Protein AF-A0A0C2GPB1-F1 (afdb_monomer_lite)

Organism: NCBI:txid51022

Sequence (356 aa):
MGGGAGCQCASCPQPVTCAPAPTCAIPLPCPSATDYAVPAAPVESQYQARKGSYQQVFPVVQPVPAPVPIAPPQQNAPNVPRNVIDSFRALQSAISASHKSCEDYFHQRSIVIHGIPELPTNALPSERQADVEARVSDVFDALGVEARPWAVFRMGKMSETRPRLTKVILYSRSQFFAILEKARSLRQMSNYEHIFIRASLTEAERRREYDLRKEVRDRNQLLGHKQFVVYRGEIVKRFIPRKQRKISWNVYPRHILNLMEQRNRLFSQLDDPLTSDKYRNISEELEKHIKKFRAF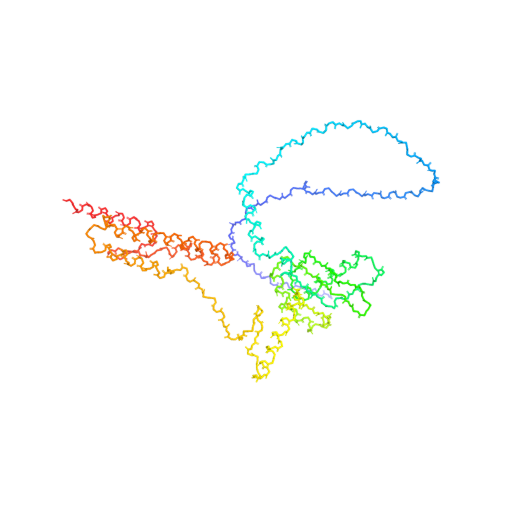KDKKLSRMSSQSLFAYMRPLLNEQNASQTIYDDDGTKYRTEQEKAEVLAHYFASIFRTGQ

Foldseek 3Di:
DDDDDDDDDDDDDDDDDDDDDDDDDDDDDDDDPVPDDDPDDDDPDPPDDDDDDDDDDDDDDDDDPDDDPPDPPPPVPPPPPVVNVVVVVVVVCVVCVVAVDPVRVQLLQKKKKFDDDFDDPPDDPVVRQVSQQVSVVVLCVVLVQPFRFPDKDFDDDDDPVGGGIIMTGTPDSVSSVSCVVSQVVLCVPPVRVRMHMDRRDDPVVVVLVVVLVVVQVVVCVVVVHRQWDDDPSDIDGPPDPPPPPPPPPPDDPPVLVVLVVVLVVLVVVDPDLVPDPVNVVSVVVSVVSVVVSVVVVVVVLVVDDPVVVCVVCVCVPPLQNQDDWDADPVRDTDRHPVSVVVVVVVVVVVVVVVPD

pLDDT: mean 78.52, std 18.28, range [35.28, 98.12]

Structure (mmCIF, N/CA/C/O backbone):
data_AF-A0A0C2GPB1-F1
#
_entry.id   AF-A0A0C2GPB1-F1
#
loop_
_atom_site.group_PDB
_atom_site.id
_atom_site.type_symbol
_atom_site.label_atom_id
_atom_site.label_alt_id
_atom_site.label_comp_id
_atom_site.label_asym_id
_atom_site.label_entity_id
_atom_site.label_seq_id
_atom_site.pdbx_PDB_ins_code
_atom_site.Cartn_x
_atom_site.Cartn_y
_atom_site.Cartn_z
_atom_site.occupancy
_atom_site.B_iso_or_equiv
_atom_site.auth_seq_id
_atom_site.auth_comp_id
_atom_site.auth_asym_id
_atom_site.auth_atom_id
_atom_site.pdbx_PDB_model_num
ATOM 1 N N . MET A 1 1 ? 11.019 -81.499 -27.714 1.00 45.44 1 MET A N 1
ATOM 2 C CA . MET A 1 1 ? 11.718 -80.199 -27.817 1.00 45.44 1 MET A CA 1
ATOM 3 C C . MET A 1 1 ? 10.672 -79.098 -27.756 1.00 45.44 1 MET A C 1
ATOM 5 O O . MET A 1 1 ? 9.690 -79.217 -28.471 1.00 45.44 1 MET A O 1
ATOM 9 N N . GLY A 1 2 ? 10.859 -78.092 -26.894 1.00 43.53 2 GLY A N 1
ATOM 10 C CA . GLY A 1 2 ? 9.977 -76.919 -26.782 1.00 43.53 2 GLY A CA 1
ATOM 11 C C . GLY A 1 2 ? 8.908 -77.014 -25.687 1.00 43.53 2 GLY A C 1
ATOM 12 O O . GLY A 1 2 ? 7.733 -77.173 -25.989 1.00 43.53 2 GLY A O 1
ATOM 13 N N . GLY A 1 3 ? 9.319 -76.934 -24.417 1.00 40.88 3 GLY A N 1
ATOM 14 C CA . GLY A 1 3 ? 8.407 -76.786 -23.278 1.00 40.88 3 GLY A CA 1
ATOM 15 C C . GLY A 1 3 ? 7.893 -75.349 -23.173 1.00 40.88 3 GLY A C 1
ATOM 16 O O . GLY A 1 3 ? 8.687 -74.412 -23.126 1.00 40.88 3 GLY A O 1
ATOM 17 N N . GLY A 1 4 ? 6.568 -75.189 -23.163 1.00 40.53 4 GLY A N 1
ATOM 18 C CA . GLY A 1 4 ? 5.887 -73.909 -22.986 1.00 40.53 4 GLY A CA 1
ATOM 19 C C . GLY A 1 4 ? 5.956 -73.433 -21.537 1.00 40.53 4 GLY A C 1
ATOM 20 O O . GLY A 1 4 ? 5.491 -74.115 -20.625 1.00 40.53 4 GLY A O 1
ATOM 21 N N . ALA A 1 5 ? 6.540 -72.255 -21.335 1.00 50.00 5 ALA A N 1
ATOM 22 C CA . ALA A 1 5 ? 6.537 -71.547 -20.065 1.00 50.00 5 ALA A CA 1
ATOM 23 C C . ALA A 1 5 ? 5.188 -70.833 -19.882 1.00 50.00 5 ALA A C 1
ATOM 25 O O . ALA A 1 5 ? 4.843 -69.928 -20.640 1.00 50.00 5 ALA A O 1
ATOM 26 N N . GLY A 1 6 ? 4.420 -71.267 -18.882 1.00 42.44 6 GLY A N 1
ATOM 27 C CA . GLY A 1 6 ? 3.222 -70.576 -18.420 1.00 42.44 6 GLY A CA 1
ATOM 28 C C . GLY A 1 6 ? 3.592 -69.374 -17.553 1.00 42.44 6 GLY A C 1
ATOM 29 O O . GLY A 1 6 ? 4.286 -69.517 -16.547 1.00 42.44 6 GLY A O 1
ATOM 30 N N . CYS A 1 7 ? 3.112 -68.190 -17.928 1.00 49.16 7 CYS A N 1
ATOM 31 C CA . CYS A 1 7 ? 3.170 -67.000 -17.087 1.00 49.16 7 CYS A CA 1
ATOM 32 C C . CYS A 1 7 ? 2.093 -67.099 -15.996 1.00 49.16 7 CYS A C 1
ATOM 34 O O . CYS A 1 7 ? 0.900 -67.083 -16.290 1.00 49.16 7 CYS A O 1
ATOM 36 N N . GLN A 1 8 ? 2.515 -67.196 -14.735 1.00 49.25 8 GLN A N 1
ATOM 37 C CA . GLN A 1 8 ? 1.646 -67.041 -13.570 1.00 49.25 8 GLN A CA 1
ATOM 38 C C . GLN A 1 8 ? 1.436 -65.543 -13.310 1.00 49.25 8 GLN A C 1
ATOM 40 O O . GLN A 1 8 ? 2.385 -64.818 -13.014 1.00 49.25 8 GLN A O 1
ATOM 45 N N . CYS A 1 9 ? 0.198 -65.065 -13.444 1.00 50.53 9 CYS A N 1
ATOM 46 C CA . CYS A 1 9 ? -0.177 -63.709 -13.055 1.00 50.53 9 CYS A CA 1
ATOM 47 C C . CYS A 1 9 ? -0.194 -63.597 -11.527 1.00 50.53 9 CYS A C 1
ATOM 49 O O . CYS A 1 9 ? -0.927 -64.315 -10.847 1.00 50.53 9 CYS A O 1
ATOM 51 N N . ALA A 1 10 ? 0.608 -62.676 -10.999 1.00 52.91 10 ALA A N 1
ATOM 52 C CA . ALA A 1 10 ? 0.573 -62.285 -9.602 1.00 52.91 10 ALA A CA 1
ATOM 53 C C . ALA A 1 10 ? -0.771 -61.615 -9.259 1.00 52.91 10 ALA A C 1
ATOM 55 O O . ALA A 1 10 ? -1.274 -60.760 -9.986 1.00 52.91 10 ALA A O 1
ATOM 56 N N . SER A 1 11 ? -1.316 -62.043 -8.126 1.00 54.44 11 SER A N 1
ATOM 57 C CA . SER A 1 11 ? -2.437 -61.508 -7.349 1.00 54.44 11 SER A CA 1
ATOM 58 C C . SER A 1 11 ? -2.746 -60.013 -7.532 1.00 54.44 11 SER A C 1
ATOM 60 O O . SER A 1 11 ? -1.940 -59.152 -7.177 1.00 54.44 11 SER A O 1
ATOM 62 N N . CYS A 1 12 ? -3.969 -59.714 -7.981 1.00 48.69 12 CYS A N 1
ATOM 63 C CA . CYS A 1 12 ? -4.569 -58.381 -7.915 1.00 48.69 12 CYS A CA 1
ATOM 64 C C . CYS A 1 12 ? -4.888 -57.999 -6.454 1.00 48.69 12 CYS A C 1
ATOM 66 O O . CYS A 1 12 ? -5.492 -58.806 -5.742 1.00 48.69 12 CYS A O 1
ATOM 68 N N . PRO A 1 13 ? -4.555 -56.781 -5.990 1.00 60.03 13 PRO A N 1
ATOM 69 C CA . PRO A 1 13 ? -5.055 -56.283 -4.716 1.00 60.03 13 PRO A CA 1
ATOM 70 C C . PRO A 1 13 ? -6.553 -55.952 -4.812 1.00 60.03 13 PRO A C 1
ATOM 72 O O . PRO A 1 13 ? -7.033 -55.424 -5.815 1.00 60.03 13 PRO A O 1
ATOM 75 N N . GLN A 1 14 ? -7.284 -56.292 -3.749 1.00 62.53 14 GLN A N 1
ATOM 76 C CA . GLN A 1 14 ? -8.723 -56.068 -3.594 1.00 62.53 14 GLN A CA 1
ATOM 77 C C . GLN A 1 14 ? -9.083 -54.568 -3.661 1.00 62.53 14 GLN A C 1
ATOM 79 O O . GLN A 1 14 ? -8.306 -53.735 -3.183 1.00 62.53 14 GLN A O 1
ATOM 84 N N . PRO A 1 15 ? -10.259 -54.204 -4.206 1.00 56.75 15 PRO A N 1
ATOM 85 C CA . PRO A 1 15 ? -10.691 -52.816 -4.291 1.00 56.75 15 PRO A CA 1
ATOM 86 C C . PRO A 1 15 ? -11.022 -52.251 -2.904 1.00 56.75 15 PRO A C 1
ATOM 88 O O . PRO A 1 15 ? -11.818 -52.807 -2.150 1.00 56.75 15 PRO A O 1
ATOM 91 N N . VAL A 1 16 ? -10.416 -51.108 -2.587 1.00 56.19 16 VAL A N 1
ATOM 92 C CA . VAL A 1 16 ? -10.706 -50.331 -1.381 1.00 56.19 16 VAL A CA 1
ATOM 93 C C . VAL A 1 16 ? -12.036 -49.607 -1.588 1.00 56.19 16 VAL A C 1
ATOM 95 O O . VAL A 1 16 ? -12.157 -48.733 -2.444 1.00 56.19 16 VAL A O 1
ATOM 98 N N . THR A 1 17 ? -13.048 -49.975 -0.808 1.00 52.59 17 THR A N 1
ATOM 99 C CA . THR A 1 17 ? -14.316 -49.248 -0.692 1.00 52.59 17 THR A CA 1
ATOM 100 C C . THR A 1 17 ? -14.075 -47.870 -0.076 1.00 52.59 17 THR A C 1
ATOM 102 O O . THR A 1 17 ? -13.796 -47.757 1.118 1.00 52.59 17 THR A O 1
ATOM 105 N N . CYS A 1 18 ? -14.184 -46.816 -0.885 1.00 51.69 18 CYS A N 1
ATOM 106 C CA . CYS A 1 18 ? -14.215 -45.435 -0.408 1.00 51.69 18 CYS A CA 1
ATOM 107 C C . CYS A 1 18 ? -15.574 -45.115 0.238 1.00 51.69 18 CYS A C 1
ATOM 109 O O . CYS A 1 18 ? -16.622 -45.517 -0.266 1.00 51.69 18 CYS A O 1
ATOM 111 N N . ALA A 1 19 ? -15.548 -44.365 1.341 1.00 55.88 19 ALA A N 1
ATOM 112 C CA . ALA A 1 19 ? -16.736 -43.857 2.024 1.00 55.88 19 ALA A CA 1
ATOM 113 C C . ALA A 1 19 ? -17.498 -42.821 1.162 1.00 55.88 19 ALA A C 1
ATOM 115 O O . ALA A 1 19 ? -16.865 -42.094 0.389 1.00 55.88 19 ALA A O 1
ATOM 116 N N . PRO A 1 20 ? -18.835 -42.714 1.291 1.00 56.75 20 PRO A N 1
ATOM 117 C CA . PRO A 1 20 ? -19.633 -41.787 0.494 1.00 56.75 20 PRO A CA 1
ATOM 118 C C . PRO A 1 20 ? -19.350 -40.326 0.877 1.00 56.75 20 PRO A C 1
ATOM 120 O O . PRO A 1 20 ? -19.451 -39.937 2.041 1.00 56.75 20 PRO A O 1
ATOM 123 N N . ALA A 1 21 ? -19.006 -39.511 -0.121 1.00 55.41 21 ALA A N 1
ATOM 124 C CA . ALA A 1 21 ? -18.904 -38.061 0.012 1.00 55.41 21 ALA A CA 1
ATOM 125 C C . ALA A 1 21 ? -20.306 -37.416 0.081 1.00 55.41 21 ALA A C 1
ATOM 127 O O . ALA A 1 21 ? -21.245 -37.935 -0.527 1.00 55.41 21 ALA A O 1
ATOM 128 N N . PRO A 1 22 ? -20.468 -36.279 0.785 1.00 55.28 22 PRO A N 1
ATOM 129 C CA . PRO A 1 22 ? -21.754 -35.607 0.905 1.00 55.28 22 PRO A CA 1
ATOM 130 C C . PRO A 1 22 ? -22.199 -34.982 -0.422 1.00 55.28 22 PRO A C 1
ATOM 132 O O . PRO A 1 22 ? -21.503 -34.180 -1.045 1.00 55.28 22 PRO A O 1
ATOM 135 N N . THR A 1 23 ? -23.408 -35.358 -0.819 1.00 51.50 23 THR A N 1
ATOM 136 C CA . THR A 1 23 ? -24.165 -34.908 -1.984 1.00 51.50 23 THR A CA 1
ATOM 137 C C . THR A 1 23 ? -24.534 -33.432 -1.848 1.00 51.50 23 THR A C 1
ATOM 139 O O . THR A 1 23 ? -25.443 -33.097 -1.100 1.00 51.50 23 THR A O 1
ATOM 142 N N . CYS A 1 24 ? -23.854 -32.546 -2.575 1.00 51.22 24 CYS A N 1
ATOM 143 C CA . CYS A 1 24 ? -24.310 -31.179 -2.856 1.00 51.22 24 CYS A CA 1
ATOM 144 C C . CYS A 1 24 ? -23.610 -30.664 -4.124 1.00 51.22 24 CYS A C 1
ATOM 146 O O . CYS A 1 24 ? -22.672 -29.874 -4.063 1.00 51.22 24 CYS A O 1
ATOM 148 N N . ALA A 1 25 ? -24.068 -31.122 -5.287 1.00 44.09 25 ALA A N 1
ATOM 149 C CA . ALA A 1 25 ? -23.802 -30.459 -6.555 1.00 44.09 25 ALA A CA 1
ATOM 150 C C . ALA A 1 25 ? -25.124 -30.382 -7.318 1.00 44.09 25 ALA A C 1
ATOM 152 O O . ALA A 1 25 ? -25.677 -31.396 -7.735 1.00 44.09 25 ALA A O 1
ATOM 153 N N . ILE A 1 26 ? -25.651 -29.166 -7.438 1.00 56.72 26 ILE A N 1
ATOM 154 C CA . ILE A 1 26 ? -26.737 -28.845 -8.361 1.00 56.72 26 ILE A CA 1
ATOM 155 C C . ILE A 1 26 ? -26.197 -29.141 -9.770 1.00 56.72 26 ILE A C 1
ATOM 157 O O . ILE A 1 26 ? -25.153 -28.583 -10.122 1.00 56.72 26 ILE A O 1
ATOM 161 N N . PRO A 1 27 ? -26.835 -30.010 -10.572 1.00 47.22 27 PRO A N 1
ATOM 162 C CA . PRO A 1 27 ? -26.396 -30.243 -11.938 1.00 47.22 27 PRO A CA 1
ATOM 163 C C . PRO A 1 27 ? -26.611 -28.961 -12.748 1.00 47.22 27 PRO A C 1
ATOM 165 O O . PRO A 1 27 ? -27.742 -28.532 -12.971 1.00 47.22 27 PRO A O 1
ATOM 168 N N . LEU A 1 28 ? -25.514 -28.327 -13.163 1.00 59.47 28 LEU A N 1
ATOM 169 C CA . LEU A 1 28 ? -25.566 -27.296 -14.192 1.00 59.47 28 LEU A CA 1
ATOM 170 C C . LEU A 1 28 ? -25.854 -27.980 -15.538 1.00 59.47 28 LEU A C 1
ATOM 172 O O . LEU A 1 28 ? -25.250 -29.019 -15.821 1.00 59.47 28 LEU A O 1
ATOM 176 N N . PRO A 1 29 ? -26.761 -27.433 -16.364 1.00 65.25 29 PRO A N 1
ATOM 177 C CA . PRO A 1 29 ? -27.038 -27.984 -17.682 1.00 65.25 29 PRO A CA 1
ATOM 178 C C . PRO A 1 29 ? -25.773 -27.945 -18.546 1.00 65.25 29 PRO A C 1
ATOM 180 O O . PRO A 1 29 ? -25.059 -26.942 -18.587 1.00 65.25 29 PRO A O 1
ATOM 183 N N . CYS A 1 30 ? -25.494 -29.054 -19.230 1.00 47.56 30 CYS A N 1
ATOM 184 C CA . CYS A 1 30 ? -24.444 -29.119 -20.237 1.00 47.56 30 CYS A CA 1
ATOM 185 C C . CYS A 1 30 ? -24.764 -28.124 -21.369 1.00 47.56 30 CYS A C 1
ATOM 187 O O . CYS A 1 30 ? -25.906 -28.113 -21.836 1.00 47.56 30 CYS A O 1
ATOM 189 N N . PRO A 1 31 ? -23.799 -27.312 -21.834 1.00 57.19 31 PRO A N 1
ATOM 190 C CA . PRO A 1 31 ? -24.013 -26.449 -22.987 1.00 57.19 31 PRO A CA 1
ATOM 191 C C . PRO A 1 31 ? -24.294 -27.308 -24.225 1.00 57.19 31 PRO A C 1
ATOM 193 O O . PRO A 1 31 ? -23.547 -28.234 -24.548 1.00 57.19 31 PRO A O 1
ATOM 196 N N . SER A 1 32 ? -25.404 -27.022 -24.898 1.00 61.47 32 SER A N 1
ATOM 197 C CA . SER A 1 32 ? -25.758 -27.618 -26.183 1.00 61.47 32 SER A CA 1
ATOM 198 C C . SER A 1 32 ? -24.810 -27.131 -27.282 1.00 61.47 32 SER A C 1
ATOM 200 O O . SER A 1 32 ? -24.340 -25.996 -27.260 1.00 61.47 32 SER A O 1
ATOM 202 N N . ALA A 1 33 ? -24.568 -27.978 -28.288 1.00 54.38 33 ALA A N 1
ATOM 203 C CA . ALA A 1 33 ? -23.636 -27.742 -29.399 1.00 54.38 33 ALA A CA 1
ATOM 204 C C . ALA A 1 33 ? -23.927 -26.493 -30.268 1.00 54.38 33 ALA A C 1
ATOM 206 O O . ALA A 1 33 ? -23.171 -26.200 -31.189 1.00 54.38 33 ALA A O 1
ATOM 207 N N . THR A 1 34 ? -24.991 -25.743 -29.982 1.00 55.03 34 THR A N 1
ATOM 208 C CA . THR A 1 34 ? -25.349 -24.479 -30.639 1.00 55.03 34 THR A CA 1
ATOM 209 C C . THR A 1 34 ? -24.663 -23.241 -30.046 1.00 55.03 34 THR A C 1
ATOM 211 O O . THR A 1 34 ? -24.763 -22.179 -30.649 1.00 55.03 34 THR A O 1
ATOM 214 N N . ASP A 1 35 ? -23.937 -23.360 -28.925 1.00 48.69 35 ASP A N 1
ATOM 215 C CA . ASP A 1 35 ? -23.255 -22.227 -28.262 1.00 48.69 35 ASP A CA 1
ATOM 216 C C . ASP A 1 35 ? -21.791 -22.019 -28.699 1.00 48.69 35 ASP A C 1
ATOM 218 O O . ASP A 1 35 ? -21.081 -21.162 -28.165 1.00 48.69 35 ASP A O 1
ATOM 222 N N . TYR A 1 36 ? -21.313 -22.772 -29.692 1.00 49.88 36 TYR A N 1
ATOM 223 C CA . TYR A 1 36 ? -20.001 -22.522 -30.280 1.00 49.88 36 TYR A CA 1
ATOM 224 C C . TYR A 1 36 ? -20.085 -21.394 -31.307 1.00 49.88 36 TYR A C 1
ATOM 226 O O . TYR A 1 36 ? -20.785 -21.483 -32.315 1.00 49.88 36 TYR A O 1
ATOM 234 N N . ALA A 1 37 ? -19.336 -20.325 -31.034 1.00 49.94 37 ALA A N 1
ATOM 235 C CA . ALA A 1 37 ? -19.119 -19.221 -31.951 1.00 49.94 37 ALA A CA 1
ATOM 236 C C . ALA A 1 37 ? -18.688 -19.739 -33.332 1.00 49.94 37 ALA A C 1
ATOM 238 O O . ALA A 1 37 ? -17.738 -20.515 -33.458 1.00 49.94 37 ALA A O 1
ATOM 239 N N . VAL A 1 38 ? -19.396 -19.274 -34.361 1.00 52.38 38 VAL A N 1
ATOM 240 C CA . VAL A 1 38 ? -19.074 -19.503 -35.769 1.00 52.38 38 VAL A CA 1
ATOM 241 C C . VAL A 1 38 ? -17.625 -19.055 -36.022 1.00 52.38 38 VAL A C 1
ATOM 243 O O . VAL A 1 38 ? -17.301 -17.898 -35.737 1.00 52.38 38 VAL A O 1
ATOM 246 N N . PRO A 1 39 ? -16.735 -19.921 -36.539 1.00 53.44 39 PRO A N 1
ATOM 247 C CA . PRO A 1 39 ? -15.400 -19.499 -36.932 1.00 53.44 39 PRO A CA 1
ATOM 248 C C . PRO A 1 39 ? -15.506 -18.478 -38.068 1.00 53.44 39 PRO A C 1
ATOM 250 O O . PRO A 1 39 ? -16.208 -18.695 -39.056 1.00 53.44 39 PRO A O 1
ATOM 253 N N . ALA A 1 40 ? -14.822 -17.345 -37.903 1.00 47.03 40 ALA A N 1
ATOM 254 C CA . ALA A 1 40 ? -14.749 -16.301 -38.913 1.00 47.03 40 ALA A CA 1
ATOM 255 C C . ALA A 1 40 ? -14.256 -16.888 -40.245 1.00 47.03 40 ALA A C 1
ATOM 257 O O . ALA A 1 40 ? -13.250 -17.598 -40.288 1.00 47.03 40 ALA A O 1
ATOM 258 N N . ALA A 1 41 ? -14.986 -16.589 -41.321 1.00 54.47 41 ALA A N 1
ATOM 259 C CA . ALA A 1 41 ? -14.626 -16.995 -42.671 1.00 54.47 41 ALA A CA 1
ATOM 260 C C . ALA A 1 41 ? -13.215 -16.487 -43.040 1.00 54.47 41 ALA A C 1
ATOM 262 O O . ALA A 1 41 ? -12.833 -15.384 -42.631 1.00 54.47 41 ALA A O 1
ATOM 263 N N . PRO A 1 42 ? -12.438 -17.260 -43.817 1.00 45.97 42 PRO A N 1
ATOM 264 C CA . PRO A 1 42 ? -11.124 -16.834 -44.267 1.00 45.97 42 PRO A CA 1
ATOM 265 C C . PRO A 1 42 ? -11.273 -15.633 -45.205 1.00 45.97 42 PRO A C 1
ATOM 267 O O . PRO A 1 42 ? -11.943 -15.703 -46.234 1.00 45.97 42 PRO A O 1
ATOM 270 N N . VAL A 1 43 ? -10.645 -14.517 -44.838 1.00 43.81 43 VAL A N 1
ATOM 271 C CA . VAL A 1 43 ? -10.492 -13.358 -45.719 1.00 43.81 43 VAL A CA 1
ATOM 272 C C . VAL A 1 43 ? -9.478 -13.740 -46.795 1.00 43.81 43 VAL A C 1
ATOM 274 O O . VAL A 1 43 ? -8.273 -13.749 -46.549 1.00 43.81 43 VAL A O 1
ATOM 277 N N . GLU A 1 44 ? -9.970 -14.083 -47.984 1.00 38.59 44 GLU A N 1
ATOM 278 C CA . GLU A 1 44 ? -9.149 -14.201 -49.186 1.00 38.59 44 GLU A CA 1
ATOM 279 C C . GLU A 1 44 ? -8.553 -12.832 -49.524 1.00 38.59 44 GLU A C 1
ATOM 281 O O . GLU A 1 44 ? -9.232 -11.899 -49.957 1.00 38.59 44 GLU A O 1
ATOM 286 N N . SER A 1 45 ? -7.247 -12.701 -49.321 1.00 45.09 45 SER A N 1
ATOM 287 C CA . SER A 1 45 ? -6.470 -11.561 -49.777 1.00 45.09 45 SER A CA 1
ATOM 288 C C . SER A 1 45 ? -6.317 -11.605 -51.301 1.00 45.09 45 SER A C 1
ATOM 290 O O . SER A 1 45 ? -5.395 -12.233 -51.824 1.00 45.09 45 SER A O 1
ATOM 292 N N . GLN A 1 46 ? -7.190 -10.910 -52.028 1.00 37.06 46 GLN A N 1
ATOM 293 C CA . GLN A 1 46 ? -6.970 -10.580 -53.437 1.00 37.06 46 GLN A CA 1
ATOM 294 C C . GLN A 1 46 ? -6.135 -9.297 -53.553 1.00 37.06 46 GLN A C 1
ATOM 296 O O . GLN A 1 46 ? -6.657 -8.205 -53.760 1.00 37.06 46 GLN A O 1
ATOM 301 N N . TYR A 1 47 ? -4.810 -9.424 -53.458 1.00 36.91 47 TYR A N 1
ATOM 302 C CA . TYR A 1 47 ? -3.905 -8.427 -54.033 1.00 36.91 47 TYR A CA 1
ATOM 303 C C . TYR A 1 47 ? -3.649 -8.790 -55.497 1.00 36.91 47 TYR A C 1
ATOM 305 O O . TYR A 1 47 ? -2.687 -9.479 -55.829 1.00 36.91 47 TYR A O 1
ATOM 313 N N . GLN A 1 48 ? -4.523 -8.323 -56.389 1.00 42.72 48 GLN A N 1
ATOM 314 C CA . GLN A 1 48 ? -4.198 -8.256 -57.810 1.00 42.72 48 GLN A CA 1
ATOM 315 C C . GLN A 1 48 ? -3.473 -6.941 -58.101 1.00 42.72 48 GLN A C 1
ATOM 317 O O . GLN A 1 48 ? -3.998 -5.844 -57.915 1.00 42.72 48 GLN A O 1
ATOM 322 N N . ALA A 1 49 ? -2.232 -7.080 -58.562 1.00 49.41 49 ALA A N 1
ATOM 323 C CA . ALA A 1 49 ? -1.392 -6.001 -59.044 1.00 49.41 49 ALA A CA 1
ATOM 324 C C . ALA A 1 49 ? -2.053 -5.299 -60.241 1.00 49.41 49 ALA A C 1
ATOM 326 O O . ALA A 1 49 ? -2.120 -5.852 -61.339 1.00 49.41 49 ALA A O 1
ATOM 327 N N . ARG A 1 50 ? -2.498 -4.053 -60.050 1.00 36.38 50 ARG A N 1
ATOM 328 C CA . ARG A 1 50 ? -2.945 -3.185 -61.144 1.00 36.38 50 ARG A CA 1
ATOM 329 C C . ARG A 1 50 ? -1.906 -2.091 -61.378 1.00 36.38 50 ARG A C 1
ATOM 331 O O . ARG A 1 50 ? -1.857 -1.091 -60.670 1.00 36.38 50 ARG A O 1
ATOM 338 N N . LYS A 1 51 ? -1.064 -2.299 -62.395 1.00 45.28 51 LYS A N 1
ATOM 339 C CA . LYS A 1 51 ? -0.327 -1.221 -63.065 1.00 45.28 51 LYS A CA 1
ATOM 340 C C . LYS A 1 51 ? -1.362 -0.337 -63.764 1.00 45.28 51 LYS A C 1
ATOM 342 O O . LYS A 1 51 ? -2.066 -0.811 -64.649 1.00 45.28 51 LYS A O 1
ATOM 347 N N . GLY A 1 52 ? -1.470 0.920 -63.351 1.00 38.59 52 GLY A N 1
ATOM 348 C CA . GLY A 1 52 ? -2.378 1.892 -63.948 1.00 38.59 52 GLY A CA 1
ATOM 349 C C . GLY A 1 52 ? -1.900 3.306 -63.658 1.00 38.59 52 GLY A C 1
ATOM 350 O O . GLY A 1 52 ? -1.689 3.674 -62.508 1.00 38.59 52 GLY A O 1
ATOM 351 N N . SER A 1 53 ? -1.676 4.056 -64.727 1.00 39.47 53 SER A N 1
ATOM 352 C CA . SER A 1 53 ? -1.259 5.455 -64.781 1.00 39.47 53 SER A CA 1
ATOM 353 C C . SER A 1 53 ? -2.135 6.384 -63.937 1.00 39.47 53 SER A C 1
ATOM 355 O O . SER A 1 53 ? -3.361 6.332 -64.027 1.00 39.47 53 SER A O 1
ATOM 357 N N . TYR A 1 54 ? -1.503 7.291 -63.192 1.00 35.28 54 TYR A N 1
ATOM 358 C CA . TYR A 1 54 ? -2.173 8.398 -62.513 1.00 35.28 54 TYR A CA 1
ATOM 359 C C . TYR A 1 54 ? -2.766 9.371 -63.542 1.00 35.28 54 TYR A C 1
ATOM 361 O O . TYR A 1 54 ? -2.042 10.162 -64.141 1.00 35.28 54 TYR A O 1
ATOM 369 N N . GLN A 1 55 ? -4.086 9.337 -63.729 1.00 41.44 55 GLN A N 1
ATOM 370 C CA . GLN A 1 55 ? -4.832 10.500 -64.203 1.00 41.44 55 GLN A CA 1
ATOM 371 C C . GLN A 1 55 ? -5.301 11.294 -62.982 1.00 41.44 55 GLN A C 1
ATOM 373 O O . GLN A 1 55 ? -5.952 10.753 -62.088 1.00 41.44 55 GLN A O 1
ATOM 378 N N . GLN A 1 56 ? -4.937 12.576 -62.936 1.00 49.75 56 GLN A N 1
ATOM 379 C CA . GLN A 1 56 ? -5.479 13.529 -61.974 1.00 49.75 56 GLN A CA 1
ATOM 380 C C . GLN A 1 56 ? -6.981 13.689 -62.222 1.00 49.75 56 GLN A C 1
ATOM 382 O O . GLN A 1 56 ? -7.392 14.208 -63.258 1.00 49.75 56 GLN A O 1
ATOM 387 N N . VAL A 1 57 ? -7.793 13.263 -61.258 1.00 40.84 57 VAL A N 1
ATOM 388 C CA . VAL A 1 57 ? -9.218 13.588 -61.209 1.00 40.84 57 VAL A CA 1
ATOM 389 C C . VAL A 1 57 ? -9.380 14.712 -60.193 1.00 40.84 57 VAL A C 1
ATOM 391 O O . VAL A 1 57 ? -9.143 14.522 -59.001 1.00 40.84 57 VAL A O 1
ATOM 394 N N . PHE A 1 58 ? -9.736 15.901 -60.677 1.00 48.34 58 PHE A N 1
ATOM 395 C CA . PHE A 1 58 ? -10.154 17.010 -59.825 1.00 48.34 58 PHE A CA 1
ATOM 396 C C . PHE A 1 58 ? -11.463 16.638 -59.110 1.00 48.34 58 PHE A C 1
ATOM 398 O O . PHE A 1 58 ? -12.350 16.055 -59.739 1.00 48.34 58 PHE A O 1
ATOM 405 N N . PRO A 1 59 ? -11.620 16.962 -57.815 1.00 47.56 59 PRO A N 1
ATOM 406 C CA . PRO A 1 59 ? -12.841 16.646 -57.096 1.00 47.56 59 PRO A CA 1
ATOM 407 C C . PRO A 1 59 ? -13.998 17.491 -57.638 1.00 47.56 59 PRO A C 1
ATOM 409 O O . PRO A 1 59 ? -13.972 18.720 -57.592 1.00 47.56 59 PRO A O 1
ATOM 412 N N . VAL A 1 60 ? -15.030 16.811 -58.137 1.00 51.22 60 VAL A N 1
ATOM 413 C CA . VAL A 1 60 ? -16.339 17.408 -58.406 1.00 51.22 60 VAL A CA 1
ATOM 414 C C . VAL A 1 60 ? -16.914 17.858 -57.064 1.00 51.22 60 VAL A C 1
ATOM 416 O O . VAL A 1 60 ? -17.233 17.035 -56.206 1.00 51.22 60 VAL A O 1
ATOM 419 N N . VAL A 1 61 ? -17.012 19.173 -56.871 1.00 53.34 61 VAL A N 1
ATOM 420 C CA . VAL A 1 61 ? -17.688 19.785 -55.725 1.00 53.34 61 VAL A CA 1
ATOM 421 C C . VAL A 1 61 ? -19.178 19.480 -55.855 1.00 53.34 61 VAL A C 1
ATOM 423 O O . VAL A 1 61 ? -19.878 20.097 -56.656 1.00 53.34 61 VAL A O 1
ATOM 426 N N . GLN A 1 62 ? -19.668 18.503 -55.092 1.00 60.53 62 GLN A N 1
ATOM 427 C CA . GLN A 1 62 ? -21.105 18.337 -54.909 1.00 60.53 62 GLN A CA 1
ATOM 428 C C . GLN A 1 62 ? -21.622 19.455 -53.988 1.00 60.53 62 GLN A C 1
ATOM 430 O O . GLN A 1 62 ? -20.997 19.725 -52.958 1.00 60.53 62 GLN A O 1
ATOM 435 N N . PRO A 1 63 ? -22.741 20.118 -54.329 1.00 61.06 63 PRO A N 1
ATOM 436 C CA . PRO A 1 63 ? -23.351 21.102 -53.449 1.00 61.06 63 PRO A CA 1
ATOM 437 C C . PRO A 1 63 ? -23.805 20.417 -52.156 1.00 61.06 63 PRO A C 1
ATOM 439 O O . PRO A 1 63 ? -24.583 19.464 -52.174 1.00 61.06 63 PRO A O 1
ATOM 442 N N . VAL A 1 64 ? -23.279 20.906 -51.032 1.00 59.28 64 VAL A N 1
ATOM 443 C CA . VAL A 1 64 ? -23.637 20.454 -49.686 1.00 59.28 64 VAL A CA 1
ATOM 444 C C . VAL A 1 64 ? -25.130 20.736 -49.468 1.00 59.28 64 VAL A C 1
ATOM 446 O O . VAL A 1 64 ? -25.537 21.894 -49.605 1.00 59.28 64 VAL A O 1
ATOM 449 N N . PRO A 1 65 ? -25.967 19.729 -49.155 1.00 64.56 65 PRO A N 1
ATOM 450 C CA . PRO A 1 65 ? -27.364 19.973 -48.825 1.00 64.56 65 PRO A CA 1
ATOM 451 C C . PRO A 1 65 ? -27.452 20.860 -47.578 1.00 64.56 65 PRO A C 1
ATOM 453 O O . PRO A 1 65 ? -26.658 20.725 -46.646 1.00 64.56 65 PRO A O 1
ATOM 456 N N . ALA A 1 66 ? -28.410 21.789 -47.590 1.00 70.00 66 ALA A N 1
ATOM 457 C CA . ALA A 1 66 ? -28.633 22.744 -46.512 1.00 70.00 66 ALA A CA 1
ATOM 458 C C . ALA A 1 66 ? -28.700 22.043 -45.137 1.00 70.00 66 ALA A C 1
ATOM 460 O O . ALA A 1 66 ? -29.243 20.938 -45.043 1.00 70.00 66 ALA A O 1
ATOM 461 N N . PRO A 1 67 ? -28.161 22.667 -44.071 1.00 57.06 67 PRO A N 1
ATOM 462 C CA . PRO A 1 67 ? -28.123 22.072 -42.744 1.00 57.06 67 PRO A CA 1
ATOM 463 C C . PRO A 1 67 ? -29.546 21.777 -42.274 1.00 57.06 67 PRO A C 1
ATOM 465 O O . PRO A 1 67 ? -30.353 22.682 -42.059 1.00 57.06 67 PRO A O 1
ATOM 468 N N . VAL A 1 68 ? -29.849 20.488 -42.125 1.00 66.00 68 VAL A N 1
ATOM 469 C CA . VAL A 1 68 ? -31.082 20.035 -41.485 1.00 66.00 68 VAL A CA 1
ATOM 470 C C . VAL A 1 68 ? -31.073 20.583 -40.054 1.00 66.00 68 VAL A C 1
ATOM 472 O O . VAL A 1 68 ? -30.052 20.433 -39.373 1.00 66.00 68 VAL A O 1
ATOM 475 N N . PRO A 1 69 ? -32.157 21.219 -39.572 1.00 58.94 69 PRO A N 1
ATOM 476 C CA . PRO A 1 69 ? -32.238 21.674 -38.193 1.00 58.94 69 PRO A CA 1
ATOM 477 C C . PRO A 1 69 ? -32.049 20.469 -37.274 1.00 58.94 69 PRO A C 1
ATOM 479 O O . PRO A 1 69 ? -32.898 19.579 -37.211 1.00 58.94 69 PRO A O 1
ATOM 482 N N . ILE A 1 70 ? -30.908 20.413 -36.589 1.00 53.97 70 ILE A N 1
ATOM 483 C CA . ILE A 1 70 ? -30.652 19.410 -35.562 1.00 53.97 70 ILE A CA 1
ATOM 484 C C . ILE A 1 70 ? -31.639 19.721 -34.442 1.00 53.97 70 ILE A C 1
ATOM 486 O O . ILE A 1 70 ? -31.494 20.719 -33.734 1.00 53.97 70 ILE A O 1
ATOM 490 N N . ALA A 1 71 ? -32.678 18.893 -34.322 1.00 59.62 71 ALA A N 1
ATOM 491 C CA . ALA A 1 71 ? -33.570 18.935 -33.179 1.00 59.62 71 ALA A CA 1
ATOM 492 C C . ALA A 1 71 ? -32.717 18.852 -31.899 1.00 59.62 71 ALA A C 1
ATOM 494 O O . ALA A 1 71 ? -31.767 18.061 -31.861 1.00 59.62 71 ALA A O 1
ATOM 495 N N . PRO A 1 72 ? -33.007 19.669 -30.869 1.00 58.31 72 PRO A N 1
ATOM 496 C CA . PRO A 1 72 ? -32.241 19.651 -29.633 1.00 58.31 72 PRO A CA 1
ATOM 497 C C . PRO A 1 72 ? -32.186 18.215 -29.104 1.00 58.31 72 PRO A C 1
ATOM 499 O O . PRO A 1 72 ? -33.206 17.519 -29.162 1.00 58.31 72 PRO A O 1
ATOM 502 N N . PRO A 1 73 ? -31.017 17.747 -28.624 1.00 47.38 73 PRO A N 1
ATOM 503 C CA . PRO A 1 73 ? -30.880 16.387 -28.134 1.00 47.38 73 PRO A CA 1
ATOM 504 C C . PRO A 1 73 ? -31.958 16.162 -27.079 1.00 47.38 73 PRO A C 1
ATOM 506 O O . PRO A 1 73 ? -32.001 16.870 -26.068 1.00 47.38 73 PRO A O 1
ATOM 509 N N . GLN A 1 74 ? -32.865 15.220 -27.350 1.00 53.06 74 GLN A N 1
ATOM 510 C CA . GLN A 1 74 ? -33.876 14.841 -26.380 1.00 53.06 74 GLN A CA 1
ATOM 511 C C . GLN A 1 74 ? -33.144 14.437 -25.106 1.00 53.06 74 GLN A C 1
ATOM 513 O O . GLN A 1 74 ? -32.283 13.555 -25.120 1.00 53.06 74 GLN A O 1
ATOM 518 N N . GLN A 1 75 ? -33.458 15.139 -24.019 1.00 50.31 75 GLN A N 1
ATOM 519 C CA . GLN A 1 75 ? -32.906 14.937 -22.687 1.00 50.31 75 GLN A CA 1
ATOM 520 C C . GLN A 1 75 ? -33.428 13.623 -22.091 1.00 50.31 75 GLN A C 1
ATOM 522 O O . GLN A 1 75 ? -34.025 13.604 -21.023 1.00 50.31 75 GLN A O 1
ATOM 527 N N . ASN A 1 76 ? -33.174 12.496 -22.749 1.00 55.97 76 ASN A N 1
ATOM 528 C CA . ASN A 1 76 ? -33.256 11.188 -22.119 1.00 55.97 76 ASN A CA 1
ATOM 529 C C . ASN A 1 76 ? -31.968 10.981 -21.320 1.00 55.97 76 ASN A C 1
ATOM 531 O O . ASN A 1 76 ? -31.161 10.096 -21.598 1.00 55.97 76 ASN A O 1
ATOM 535 N N . ALA A 1 77 ? -31.747 11.859 -20.339 1.00 53.41 77 ALA A N 1
ATOM 536 C CA . ALA A 1 77 ? -30.784 11.584 -19.294 1.00 53.41 77 ALA A CA 1
ATOM 537 C C . ALA A 1 77 ? -31.300 10.339 -18.556 1.00 53.41 77 ALA A C 1
ATOM 539 O O . ALA A 1 77 ? -32.468 10.328 -18.154 1.00 53.41 77 ALA A O 1
ATOM 540 N N . PRO A 1 78 ? -30.489 9.279 -18.390 1.00 61.84 78 PRO A N 1
ATOM 541 C CA . PRO A 1 78 ? -30.892 8.162 -17.554 1.00 61.84 78 PRO A CA 1
ATOM 542 C C . PRO A 1 78 ? -31.285 8.738 -16.195 1.00 61.84 78 PRO A C 1
ATOM 544 O O . PRO A 1 78 ? -30.553 9.556 -15.632 1.00 61.84 78 PRO A O 1
ATOM 547 N N . ASN A 1 79 ? -32.473 8.365 -15.720 1.00 71.75 79 ASN A N 1
ATOM 548 C CA . ASN A 1 79 ? -33.079 8.855 -14.487 1.00 71.75 79 ASN A CA 1
ATOM 549 C C . ASN A 1 79 ? -32.317 8.256 -13.293 1.00 71.75 79 ASN A C 1
ATOM 551 O O . ASN A 1 79 ? -32.809 7.386 -12.582 1.00 71.75 79 ASN A O 1
ATOM 555 N N . VAL A 1 80 ? -31.041 8.629 -13.163 1.00 76.12 80 VAL A N 1
ATOM 556 C CA . VAL A 1 80 ? -30.144 8.142 -12.128 1.00 76.12 80 VAL A CA 1
ATOM 557 C C . VAL A 1 80 ? -30.562 8.839 -10.840 1.00 76.12 80 VAL A C 1
ATOM 559 O O . VAL A 1 80 ? -30.484 10.070 -10.761 1.00 76.12 80 VAL A O 1
ATOM 562 N N . PRO A 1 81 ? -31.000 8.081 -9.824 1.00 84.44 81 PRO A N 1
ATOM 563 C CA . PRO A 1 81 ? -31.429 8.655 -8.564 1.00 84.44 81 PRO A CA 1
ATOM 564 C C . PRO A 1 81 ? -30.337 9.544 -7.958 1.00 84.44 81 PRO A C 1
ATOM 566 O O . PRO A 1 81 ? -29.150 9.205 -7.953 1.00 84.44 81 PRO A O 1
ATOM 569 N N . ARG A 1 82 ? -30.734 10.706 -7.436 1.00 73.88 82 ARG A N 1
ATOM 570 C CA . ARG A 1 82 ? -29.799 11.739 -6.963 1.00 73.88 82 ARG A CA 1
ATOM 571 C C . ARG A 1 82 ? -28.879 11.240 -5.846 1.00 73.88 82 ARG A C 1
ATOM 573 O O . ARG A 1 82 ? -27.698 11.560 -5.842 1.00 73.88 82 ARG A O 1
ATOM 580 N N . ASN A 1 83 ? -29.377 10.344 -4.997 1.00 75.56 83 ASN A N 1
ATOM 581 C CA . ASN A 1 83 ? -28.595 9.653 -3.970 1.00 75.56 83 ASN A CA 1
ATOM 582 C C . ASN A 1 83 ? -27.452 8.790 -4.541 1.00 75.56 83 ASN A C 1
ATOM 584 O O . ASN A 1 83 ? -26.420 8.654 -3.886 1.00 75.56 83 ASN A O 1
ATOM 588 N N . VAL A 1 84 ? -27.598 8.222 -5.742 1.00 73.62 84 VAL A N 1
ATOM 589 C CA . VAL A 1 84 ? -26.537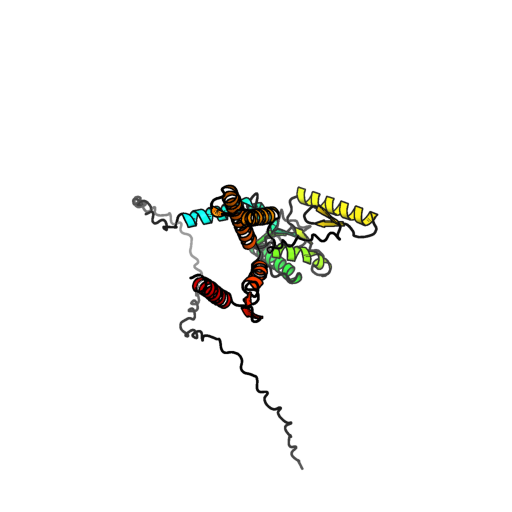 7.458 -6.421 1.00 73.62 84 VAL A CA 1
ATOM 590 C C . VAL A 1 84 ? -25.452 8.404 -6.932 1.00 73.62 84 VAL A C 1
ATOM 592 O O . VAL A 1 84 ? -24.267 8.147 -6.723 1.00 73.62 84 VAL A O 1
ATOM 595 N N . ILE A 1 85 ? -25.846 9.537 -7.524 1.00 76.25 85 ILE A N 1
ATOM 596 C CA . ILE A 1 85 ? -24.919 10.594 -7.963 1.00 76.25 85 ILE A CA 1
ATOM 597 C C . ILE A 1 85 ? -24.152 11.160 -6.760 1.00 76.25 85 ILE A C 1
ATOM 599 O O . ILE A 1 85 ? -22.928 11.291 -6.812 1.00 76.25 85 ILE A O 1
ATOM 603 N N . ASP A 1 86 ? -24.849 11.441 -5.661 1.00 75.31 86 ASP A N 1
ATOM 604 C CA . ASP A 1 86 ? -24.256 11.978 -4.436 1.00 75.31 86 ASP A CA 1
ATOM 605 C C . ASP A 1 86 ? -23.326 10.960 -3.762 1.00 75.31 86 ASP A C 1
ATOM 607 O O . ASP A 1 86 ? -22.238 11.323 -3.316 1.00 75.31 86 ASP A O 1
ATOM 611 N N . SER A 1 87 ? -23.690 9.673 -3.763 1.00 77.19 87 SER A N 1
ATOM 612 C CA . SER A 1 87 ? -22.825 8.591 -3.273 1.00 77.19 87 SER A CA 1
ATOM 613 C C . SER A 1 87 ? -21.560 8.450 -4.120 1.00 77.19 87 SER A C 1
ATOM 615 O O . SER A 1 87 ? -20.467 8.306 -3.571 1.00 77.19 87 SER A O 1
ATOM 617 N N . PHE A 1 88 ? -21.678 8.542 -5.448 1.00 78.56 88 PHE A N 1
ATOM 618 C CA . PHE A 1 88 ? -20.532 8.486 -6.354 1.00 78.56 88 PHE A CA 1
ATOM 619 C C . PHE A 1 88 ? -19.604 9.690 -6.160 1.00 78.56 88 PHE A C 1
ATOM 621 O O . PHE A 1 88 ? -18.393 9.519 -6.028 1.00 78.56 88 PHE A O 1
ATOM 628 N N . ARG A 1 89 ? -20.165 10.901 -6.040 1.00 77.38 89 ARG A N 1
ATOM 629 C CA . ARG A 1 89 ? -19.399 12.116 -5.722 1.00 77.38 89 ARG A CA 1
ATOM 630 C C . ARG A 1 89 ? -18.726 12.020 -4.358 1.00 77.38 89 ARG A C 1
ATOM 632 O O . ARG A 1 89 ? -17.548 12.337 -4.258 1.00 77.38 89 ARG A O 1
ATOM 639 N N . ALA A 1 90 ? -19.416 11.533 -3.328 1.00 73.94 90 ALA A N 1
ATOM 640 C CA . ALA A 1 90 ? -18.842 11.348 -1.997 1.00 73.94 90 ALA A CA 1
ATOM 641 C C . ALA A 1 90 ? -17.690 10.329 -2.000 1.00 73.94 90 ALA A C 1
ATOM 643 O O . ALA A 1 90 ? -16.664 10.554 -1.356 1.00 73.94 90 ALA A O 1
ATOM 644 N N . LEU A 1 91 ? -17.825 9.234 -2.756 1.00 70.19 91 LEU A N 1
ATOM 645 C CA . LEU A 1 91 ? -16.777 8.230 -2.929 1.00 70.19 91 LEU A CA 1
ATOM 646 C C . LEU A 1 91 ? -15.576 8.805 -3.692 1.00 70.19 91 LEU A C 1
ATOM 648 O O . LEU A 1 91 ? -14.437 8.641 -3.259 1.00 70.19 91 LEU A O 1
ATOM 652 N N . GLN A 1 92 ? -15.826 9.549 -4.771 1.00 71.81 92 GLN A N 1
ATOM 653 C CA . GLN A 1 92 ? -14.792 10.242 -5.537 1.00 71.81 92 GLN A CA 1
ATOM 654 C C . GLN A 1 92 ? -14.074 11.291 -4.678 1.00 71.81 92 GLN A C 1
ATOM 656 O O . GLN A 1 92 ? -12.848 11.338 -4.677 1.00 71.81 92 GLN A O 1
ATOM 661 N N . SER A 1 93 ? -14.798 12.072 -3.874 1.00 73.56 93 SER A N 1
ATOM 662 C CA . SER A 1 93 ? -14.218 13.016 -2.914 1.00 73.56 93 SER A CA 1
ATOM 663 C C . SER A 1 93 ? -13.420 12.317 -1.814 1.00 73.56 93 SER A C 1
ATOM 665 O O . SER A 1 93 ? -12.371 12.820 -1.435 1.00 73.56 93 SER A O 1
ATOM 667 N N . ALA A 1 94 ? -13.852 11.155 -1.316 1.00 69.69 94 ALA A N 1
ATOM 668 C CA . ALA A 1 94 ? -13.107 10.394 -0.311 1.00 69.69 94 ALA A CA 1
ATOM 669 C C . ALA A 1 94 ? -11.807 9.792 -0.873 1.00 69.69 94 ALA A C 1
ATOM 671 O O . ALA A 1 94 ? -10.780 9.796 -0.192 1.00 69.69 94 ALA A O 1
ATOM 672 N N . ILE A 1 95 ? -11.839 9.310 -2.119 1.00 63.59 95 ILE A N 1
ATOM 673 C CA . ILE A 1 95 ? -10.656 8.821 -2.839 1.00 63.59 95 ILE A CA 1
ATOM 674 C C . ILE A 1 95 ? -9.702 9.988 -3.123 1.00 63.59 95 ILE A C 1
ATOM 676 O O . ILE A 1 95 ? -8.512 9.891 -2.829 1.00 63.59 95 ILE A O 1
ATOM 680 N N . SER A 1 96 ? -10.222 11.117 -3.608 1.00 62.53 96 SER A N 1
ATOM 681 C CA . SER A 1 96 ? -9.434 12.319 -3.893 1.00 62.53 96 SER A CA 1
ATOM 682 C C . SER A 1 96 ? -8.874 12.979 -2.630 1.00 62.53 96 SER A C 1
ATOM 684 O O . SER A 1 96 ? -7.744 13.434 -2.643 1.00 62.53 96 SER A O 1
ATOM 686 N N . ALA A 1 97 ? -9.585 12.985 -1.499 1.00 59.59 97 ALA A N 1
ATOM 687 C CA . ALA A 1 97 ? -9.099 13.588 -0.250 1.00 59.59 97 ALA A CA 1
ATOM 688 C C . ALA A 1 97 ? -7.906 12.836 0.379 1.00 59.59 97 ALA A C 1
ATOM 690 O O . ALA A 1 97 ? -7.173 13.397 1.192 1.00 59.59 97 ALA A O 1
ATOM 691 N N . SER A 1 98 ? -7.702 11.565 0.017 1.00 58.38 98 SER A N 1
ATOM 692 C CA . SER A 1 98 ? -6.575 10.732 0.465 1.00 58.38 98 SER A CA 1
ATOM 693 C C . SER A 1 98 ? -5.260 11.061 -0.261 1.00 58.38 98 SER A C 1
ATOM 695 O O . SER A 1 98 ? -4.174 10.810 0.270 1.00 58.38 98 SER A O 1
ATOM 697 N N . HIS A 1 99 ? -5.331 11.632 -1.466 1.00 58.53 99 HIS A N 1
ATOM 698 C CA . HIS A 1 99 ? -4.173 11.885 -2.322 1.00 58.53 99 HIS A CA 1
ATOM 699 C C . HIS A 1 99 ? -4.129 13.360 -2.714 1.00 58.53 99 HIS A C 1
ATOM 701 O O . HIS A 1 99 ? -5.093 13.886 -3.252 1.00 58.53 99 HIS A O 1
ATOM 707 N N . LYS A 1 100 ? -3.001 14.042 -2.475 1.00 67.00 100 LYS A N 1
ATOM 708 C CA . LYS A 1 100 ? -2.873 15.473 -2.809 1.00 67.00 100 LYS A CA 1
ATOM 709 C C . LYS A 1 100 ? -3.070 15.730 -4.315 1.00 67.00 100 LYS A C 1
ATOM 711 O O . LYS A 1 100 ? -3.498 16.817 -4.684 1.00 67.00 100 LYS A O 1
ATOM 716 N N . SER A 1 101 ? -2.814 14.724 -5.158 1.00 73.06 101 SER A N 1
ATOM 717 C CA . SER A 1 101 ? -3.084 14.714 -6.598 1.00 73.06 101 SER A CA 1
ATOM 718 C C . SER A 1 101 ? -3.305 13.290 -7.147 1.00 73.06 101 SER A C 1
ATOM 720 O O . SER A 1 101 ? -2.940 12.293 -6.517 1.00 73.06 101 SER A O 1
ATOM 722 N N . CYS A 1 102 ? -3.861 13.181 -8.360 1.00 69.75 102 CYS A N 1
ATOM 723 C CA . CYS A 1 102 ? -3.952 11.912 -9.099 1.00 69.75 102 CYS A CA 1
ATOM 724 C C . CYS A 1 102 ? -2.556 11.327 -9.405 1.00 69.75 102 CYS A C 1
ATOM 726 O O . CYS A 1 102 ? -2.349 10.115 -9.353 1.00 69.75 102 CYS A O 1
ATOM 728 N N . GLU A 1 103 ? -1.562 12.185 -9.643 1.00 74.69 103 GLU A N 1
ATOM 729 C CA . GLU A 1 103 ? -0.176 11.756 -9.836 1.00 74.69 103 GLU A CA 1
ATOM 730 C C . GLU A 1 103 ? 0.404 11.100 -8.581 1.00 74.69 103 GLU A C 1
ATOM 732 O O . GLU A 1 103 ? 1.060 10.063 -8.687 1.00 74.69 103 GLU A O 1
ATOM 737 N N . ASP A 1 104 ? 0.096 11.625 -7.389 1.00 77.00 104 ASP A N 1
ATOM 738 C CA . ASP A 1 104 ? 0.522 11.020 -6.122 1.00 77.00 104 ASP A CA 1
ATOM 739 C C . ASP A 1 104 ? -0.056 9.617 -5.937 1.00 77.00 104 ASP A C 1
ATOM 741 O O . ASP A 1 104 ? 0.601 8.735 -5.377 1.00 77.00 104 ASP A O 1
ATOM 745 N N . TYR A 1 105 ? -1.278 9.383 -6.421 1.00 80.31 105 TYR A N 1
ATOM 746 C CA . TYR A 1 105 ? -1.902 8.063 -6.382 1.00 80.31 105 TYR A CA 1
ATOM 747 C C . TYR A 1 105 ? -1.109 7.036 -7.204 1.00 80.31 105 TYR A C 1
ATOM 749 O O . TYR A 1 105 ? -0.811 5.943 -6.714 1.00 80.31 105 TYR A O 1
ATOM 757 N N . PHE A 1 106 ? -0.690 7.392 -8.424 1.00 86.31 106 PHE A N 1
ATOM 758 C CA . PHE A 1 106 ? 0.181 6.534 -9.234 1.00 86.31 106 PHE A CA 1
ATOM 759 C C . PHE A 1 106 ? 1.593 6.428 -8.656 1.00 86.31 106 PHE A C 1
ATOM 761 O O . PHE A 1 106 ? 2.181 5.345 -8.670 1.00 86.31 106 PHE A O 1
ATOM 768 N N . HIS A 1 107 ? 2.123 7.522 -8.106 1.00 86.88 107 HIS A N 1
ATOM 769 C CA . HIS A 1 107 ? 3.468 7.572 -7.545 1.00 86.88 107 HIS A CA 1
ATOM 770 C C . HIS A 1 107 ? 3.649 6.541 -6.425 1.00 86.88 107 HIS A C 1
ATOM 772 O O . HIS A 1 107 ? 4.601 5.760 -6.453 1.00 86.88 107 HIS A O 1
ATOM 778 N N . GLN A 1 108 ? 2.675 6.451 -5.514 1.00 87.94 108 GLN A N 1
ATOM 779 C CA . GLN A 1 108 ? 2.689 5.552 -4.352 1.00 87.94 108 GLN A CA 1
ATOM 780 C C . GLN A 1 108 ? 2.731 4.051 -4.678 1.00 87.94 108 GLN A C 1
ATOM 782 O O . GLN A 1 108 ? 3.015 3.246 -3.789 1.00 87.94 108 GLN A O 1
ATOM 787 N N . ARG A 1 109 ? 2.419 3.667 -5.919 1.00 93.06 109 ARG A N 1
ATOM 788 C CA . ARG A 1 109 ? 2.436 2.281 -6.415 1.00 93.06 109 ARG A CA 1
ATOM 789 C C . ARG A 1 109 ? 3.366 2.103 -7.614 1.00 93.06 109 ARG A C 1
ATOM 791 O O . ARG A 1 109 ? 3.254 1.121 -8.344 1.00 93.06 109 ARG A O 1
ATOM 798 N N . SER A 1 110 ? 4.267 3.060 -7.827 1.00 96.38 110 SER A N 1
ATOM 799 C CA . SER A 1 110 ? 5.219 3.027 -8.930 1.00 96.38 110 SER A CA 1
ATOM 800 C C . SER A 1 110 ? 6.632 2.715 -8.455 1.00 96.38 110 SER A C 1
ATOM 802 O O . SER A 1 110 ? 7.108 3.225 -7.438 1.00 96.38 110 SER A O 1
ATOM 804 N N . ILE A 1 111 ? 7.319 1.874 -9.215 1.00 97.31 111 ILE A N 1
ATOM 805 C CA . ILE A 1 111 ? 8.715 1.506 -9.002 1.00 97.31 111 ILE A CA 1
ATOM 806 C C . ILE A 1 111 ? 9.563 1.986 -10.176 1.00 97.31 111 ILE A C 1
ATOM 808 O O . ILE A 1 111 ? 9.062 2.281 -11.263 1.00 97.31 111 ILE A O 1
ATOM 812 N N . VAL A 1 112 ? 10.866 2.068 -9.939 1.00 97.44 112 VAL A N 1
ATOM 813 C CA . VAL A 1 112 ? 11.867 2.367 -10.957 1.00 97.44 112 VAL A CA 1
ATOM 814 C C . VAL A 1 112 ? 12.871 1.228 -10.993 1.00 97.44 112 VAL A C 1
ATOM 816 O O . VAL A 1 112 ? 13.465 0.897 -9.963 1.00 97.44 112 VAL A O 1
ATOM 819 N N . ILE A 1 113 ? 13.071 0.669 -12.182 1.00 97.69 113 ILE A N 1
ATOM 820 C CA . ILE A 1 113 ? 14.006 -0.418 -12.452 1.00 97.69 113 ILE A CA 1
ATOM 821 C C . ILE A 1 113 ? 15.199 0.134 -13.237 1.00 97.69 113 ILE A C 1
ATOM 823 O O . ILE A 1 113 ? 15.046 0.869 -14.215 1.00 97.69 113 ILE A O 1
ATOM 827 N N . HIS A 1 114 ? 16.397 -0.197 -12.769 1.00 96.44 114 HIS A N 1
ATOM 828 C CA . HIS A 1 114 ? 17.675 0.112 -13.403 1.00 96.44 114 HIS A CA 1
ATOM 829 C C . HIS A 1 114 ? 18.193 -1.126 -14.118 1.00 96.44 114 HIS A C 1
ATOM 831 O O . HIS A 1 114 ? 17.999 -2.228 -13.618 1.00 96.44 114 HIS A O 1
ATOM 837 N N . GLY A 1 115 ? 18.912 -0.926 -15.221 1.00 95.19 115 GLY A N 1
ATOM 838 C CA . GLY A 1 115 ? 19.723 -1.981 -15.829 1.00 95.19 115 GLY A CA 1
ATOM 839 C C . GLY A 1 115 ? 19.001 -2.878 -16.829 1.00 95.19 115 GLY A C 1
ATOM 840 O O . GLY A 1 115 ? 19.661 -3.722 -17.409 1.00 95.19 115 GLY A O 1
ATOM 841 N N . ILE A 1 116 ? 17.703 -2.689 -17.099 1.00 96.00 116 ILE A N 1
ATOM 842 C CA . ILE A 1 116 ? 17.029 -3.459 -18.159 1.00 96.00 116 ILE A CA 1
ATOM 843 C C . ILE A 1 116 ? 17.648 -3.073 -19.515 1.00 96.00 116 ILE A C 1
ATOM 845 O O . ILE A 1 116 ? 17.543 -1.893 -19.872 1.00 96.00 116 ILE A O 1
ATOM 849 N N . PRO A 1 117 ? 18.238 -4.012 -20.281 1.00 93.81 117 PRO A N 1
ATOM 850 C CA . PRO A 1 117 ? 18.801 -3.731 -21.603 1.00 93.81 117 PRO A CA 1
ATOM 851 C C . PRO A 1 117 ? 17.773 -3.090 -22.543 1.00 93.81 117 PRO A C 1
ATOM 853 O O . PRO A 1 117 ? 16.578 -3.351 -22.417 1.00 93.81 117 PRO A O 1
ATOM 856 N N . GLU A 1 118 ? 18.217 -2.211 -23.439 1.00 92.62 118 GLU A N 1
ATOM 857 C CA . GLU A 1 118 ? 17.354 -1.577 -24.443 1.00 92.62 118 GLU A CA 1
ATOM 858 C C . GLU A 1 118 ? 17.613 -2.166 -25.823 1.00 92.62 118 GLU A C 1
ATOM 860 O O . GLU A 1 118 ? 18.762 -2.409 -26.195 1.00 92.62 118 GLU A O 1
ATOM 865 N N . LEU A 1 119 ? 16.540 -2.345 -26.593 1.00 92.56 119 LEU A N 1
ATOM 866 C CA . LEU A 1 119 ? 16.657 -2.587 -28.022 1.00 92.56 119 LEU A CA 1
ATOM 867 C C . LEU A 1 119 ? 17.228 -1.348 -28.737 1.00 92.56 119 LEU A C 1
ATOM 869 O O . LEU A 1 119 ? 16.955 -0.213 -28.328 1.00 92.56 119 LEU A O 1
ATOM 873 N N . PRO A 1 120 ? 18.001 -1.555 -29.814 1.00 89.12 120 PRO A N 1
ATOM 874 C CA . PRO A 1 120 ? 18.651 -0.476 -30.546 1.00 89.12 120 PRO A CA 1
ATOM 875 C C . PRO A 1 120 ? 17.649 0.465 -31.239 1.00 89.12 120 PRO A C 1
ATOM 877 O O . PRO A 1 120 ? 16.488 0.129 -31.482 1.00 89.12 120 PRO A O 1
ATOM 880 N N . THR A 1 121 ? 18.104 1.679 -31.572 1.00 86.38 121 THR A N 1
ATOM 881 C CA . THR A 1 121 ? 17.271 2.761 -32.140 1.00 86.38 121 THR A CA 1
ATOM 882 C C . THR A 1 121 ? 16.595 2.395 -33.457 1.00 86.38 121 THR A C 1
ATOM 884 O O . THR A 1 121 ? 15.530 2.928 -33.764 1.00 86.38 121 THR A O 1
ATOM 887 N N . ASN A 1 122 ? 17.209 1.501 -34.227 1.00 89.62 122 ASN A N 1
ATOM 888 C CA . ASN A 1 122 ? 16.700 1.019 -35.507 1.00 89.62 122 ASN A CA 1
ATOM 889 C C . ASN A 1 122 ? 15.472 0.101 -35.369 1.00 89.62 122 ASN A C 1
ATOM 891 O O . ASN A 1 122 ? 14.754 -0.062 -36.350 1.00 89.62 122 ASN A O 1
ATOM 895 N N . ALA A 1 123 ? 15.208 -0.466 -34.187 1.00 92.31 123 ALA A N 1
ATOM 896 C CA . ALA A 1 123 ? 13.997 -1.245 -33.935 1.00 92.31 123 ALA A CA 1
ATOM 897 C C . ALA A 1 123 ? 12.748 -0.352 -33.928 1.00 92.31 123 ALA A C 1
ATOM 899 O O . ALA A 1 123 ? 12.818 0.832 -33.574 1.00 92.31 123 ALA A O 1
ATOM 900 N N . LEU A 1 124 ? 11.585 -0.911 -34.262 1.00 95.31 124 LEU A N 1
ATOM 901 C CA . LEU A 1 124 ? 10.341 -0.143 -34.288 1.00 95.31 124 LEU A CA 1
ATOM 902 C C . LEU A 1 124 ? 9.937 0.298 -32.868 1.00 95.31 124 LEU A C 1
ATOM 904 O O . LEU A 1 124 ? 10.139 -0.442 -31.903 1.00 95.31 124 LEU A O 1
ATOM 908 N N . PRO A 1 125 ? 9.323 1.485 -32.686 1.00 94.06 125 PRO A N 1
ATOM 909 C CA . PRO A 1 125 ? 8.884 1.938 -31.365 1.00 94.06 125 PRO A CA 1
ATOM 910 C C . PRO A 1 125 ? 7.962 0.952 -30.633 1.00 94.06 125 PRO A C 1
ATOM 912 O O . PRO A 1 125 ? 8.083 0.809 -29.418 1.00 94.06 125 PRO A O 1
ATOM 915 N N . SER A 1 126 ? 7.078 0.265 -31.363 1.00 95.75 126 SER A N 1
ATOM 916 C CA . SER A 1 126 ? 6.186 -0.772 -30.830 1.00 95.75 126 SER A CA 1
ATOM 917 C C . SER A 1 126 ? 6.952 -1.989 -30.312 1.00 95.75 126 SER A C 1
ATOM 919 O O . SER A 1 126 ? 6.682 -2.454 -29.208 1.00 95.75 126 SER A O 1
ATOM 921 N N . GLU A 1 127 ? 7.947 -2.462 -31.063 1.00 96.50 127 GLU A N 1
ATOM 922 C CA . GLU A 1 127 ? 8.805 -3.587 -30.672 1.00 96.50 127 GLU A CA 1
ATOM 923 C C . GLU A 1 127 ? 9.622 -3.252 -29.427 1.00 96.50 127 GLU A C 1
ATOM 925 O O . GLU A 1 127 ? 9.689 -4.045 -28.491 1.00 96.50 127 GLU A O 1
ATOM 930 N N . ARG A 1 128 ? 10.1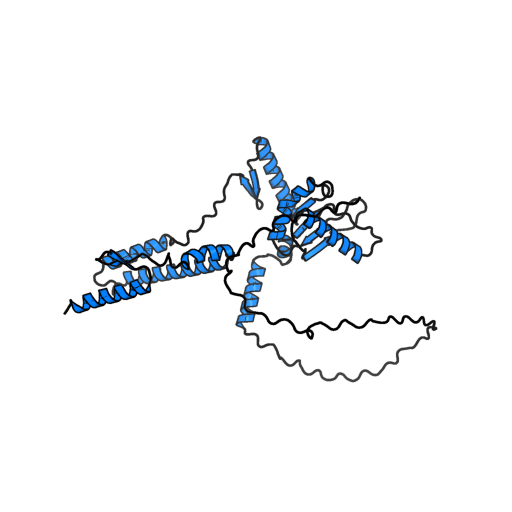87 -2.038 -29.365 1.00 94.81 128 ARG A N 1
ATOM 931 C CA . ARG A 1 128 ? 10.922 -1.575 -28.180 1.00 94.81 128 ARG A CA 1
ATOM 932 C C . ARG A 1 128 ? 10.039 -1.530 -26.942 1.00 94.81 128 ARG A C 1
ATOM 934 O O . ARG A 1 128 ? 10.501 -1.864 -25.856 1.00 94.81 128 ARG A O 1
ATOM 941 N N . GLN A 1 129 ? 8.793 -1.093 -27.087 1.00 96.50 129 GLN A N 1
ATOM 942 C CA . GLN A 1 129 ? 7.857 -1.053 -25.969 1.00 96.50 129 GLN A CA 1
ATOM 943 C C . GLN A 1 129 ? 7.496 -2.470 -25.498 1.00 96.50 129 GLN A C 1
ATOM 945 O O . GLN A 1 129 ? 7.567 -2.740 -24.299 1.00 96.50 129 GLN A O 1
ATOM 950 N N . ALA A 1 130 ? 7.190 -3.377 -26.431 1.00 96.69 130 ALA A N 1
ATOM 951 C CA . ALA A 1 130 ? 6.868 -4.769 -26.128 1.00 96.69 130 ALA A CA 1
ATOM 952 C C . ALA A 1 130 ? 8.039 -5.515 -25.458 1.00 96.69 130 ALA A C 1
ATOM 954 O O . ALA A 1 130 ? 7.825 -6.221 -24.476 1.00 96.69 130 ALA A O 1
ATOM 955 N N . ASP A 1 131 ? 9.280 -5.309 -25.916 1.00 96.81 131 ASP A N 1
ATOM 956 C CA . ASP A 1 131 ? 10.484 -5.892 -25.297 1.00 96.81 131 ASP A CA 1
ATOM 957 C C . ASP A 1 131 ? 10.663 -5.427 -23.845 1.00 96.81 131 ASP A C 1
ATOM 959 O O . ASP A 1 131 ? 10.938 -6.235 -22.960 1.00 96.81 131 ASP A O 1
ATOM 963 N N . VAL A 1 132 ? 10.448 -4.138 -23.557 1.00 97.19 132 VAL A N 1
ATOM 964 C CA . VAL A 1 132 ? 10.563 -3.626 -22.184 1.00 97.19 132 VAL A CA 1
ATOM 965 C C . VAL A 1 132 ? 9.483 -4.220 -21.279 1.00 97.19 132 VAL A C 1
ATOM 967 O O . VAL A 1 132 ? 9.775 -4.551 -20.130 1.00 97.19 132 VAL A O 1
ATOM 970 N N . GLU A 1 133 ? 8.253 -4.367 -21.769 1.00 97.75 133 GLU A N 1
ATOM 971 C CA . GLU A 1 133 ? 7.158 -5.002 -21.026 1.00 97.75 133 GLU A CA 1
ATOM 972 C C . GLU A 1 133 ? 7.423 -6.490 -20.758 1.00 97.75 133 GLU A C 1
ATOM 974 O O . GLU A 1 133 ? 7.239 -6.946 -19.625 1.00 97.75 133 GLU A O 1
ATOM 979 N N . ALA A 1 134 ? 7.928 -7.221 -21.756 1.00 97.56 134 ALA A N 1
ATOM 980 C CA . ALA A 1 134 ? 8.337 -8.616 -21.616 1.00 97.56 134 ALA A CA 1
ATOM 981 C C . ALA A 1 134 ? 9.451 -8.769 -20.570 1.00 97.56 134 ALA A C 1
ATOM 983 O O . ALA A 1 134 ? 9.276 -9.487 -19.590 1.00 97.56 134 ALA A O 1
ATOM 984 N N . ARG A 1 135 ? 10.532 -7.983 -20.668 1.00 97.19 135 ARG A N 1
ATOM 985 C CA . ARG A 1 135 ? 11.644 -8.034 -19.700 1.00 97.19 135 ARG A CA 1
ATOM 986 C C . ARG A 1 135 ? 11.228 -7.670 -18.279 1.00 97.19 135 ARG A C 1
ATOM 988 O O . ARG A 1 135 ? 11.782 -8.195 -17.318 1.00 97.19 135 ARG A O 1
ATOM 995 N N . VAL A 1 136 ? 10.294 -6.731 -18.110 1.00 97.94 136 VAL A N 1
ATOM 996 C CA . VAL A 1 136 ? 9.742 -6.415 -16.781 1.00 97.94 136 VAL A CA 1
ATOM 997 C C . VAL A 1 136 ? 8.971 -7.608 -16.222 1.00 97.94 136 VAL A C 1
ATOM 999 O O . VAL A 1 136 ? 9.079 -7.873 -15.024 1.00 97.94 136 VAL A O 1
ATOM 1002 N N . SER A 1 137 ? 8.243 -8.328 -17.075 1.00 97.50 137 SER A N 1
ATOM 1003 C CA . SER A 1 137 ? 7.530 -9.548 -16.692 1.00 97.50 137 SER A CA 1
ATOM 1004 C C . SER A 1 137 ? 8.515 -10.647 -16.277 1.00 97.50 137 SER A C 1
ATOM 1006 O O . SER A 1 137 ? 8.383 -11.160 -15.171 1.00 97.50 137 SER A O 1
ATOM 1008 N N . ASP A 1 138 ? 9.592 -10.874 -17.038 1.00 96.94 138 ASP A N 1
ATOM 1009 C CA . ASP A 1 138 ? 10.648 -11.842 -16.687 1.00 96.94 138 ASP A CA 1
ATOM 1010 C C . ASP A 1 138 ? 11.287 -11.543 -15.319 1.00 96.94 138 ASP A C 1
ATOM 1012 O O . ASP A 1 138 ? 11.535 -12.436 -14.507 1.00 96.94 138 ASP A O 1
ATOM 1016 N N . VAL A 1 139 ? 11.537 -10.259 -15.028 1.00 97.50 139 VAL A N 1
ATOM 1017 C CA . VAL A 1 139 ? 12.057 -9.828 -13.721 1.00 97.50 139 VAL A CA 1
ATOM 1018 C C . VAL A 1 139 ? 11.056 -10.130 -12.604 1.00 97.50 139 VAL A C 1
ATOM 1020 O O . VAL A 1 139 ? 11.461 -10.487 -11.497 1.00 97.50 139 VAL A O 1
ATOM 1023 N N . PHE A 1 140 ? 9.756 -9.974 -12.849 1.00 97.31 140 PHE A N 1
ATOM 1024 C CA . PHE A 1 140 ? 8.723 -10.273 -11.855 1.00 97.31 140 PHE A CA 1
ATOM 1025 C C . PHE A 1 140 ? 8.554 -11.777 -11.635 1.00 97.31 140 PHE A C 1
ATOM 1027 O O . PHE A 1 140 ? 8.427 -12.199 -10.481 1.00 97.31 140 PHE A O 1
ATOM 1034 N N . ASP A 1 141 ? 8.669 -12.572 -12.695 1.00 97.00 141 ASP A N 1
ATOM 1035 C CA . ASP A 1 141 ? 8.671 -14.032 -12.631 1.00 97.00 141 ASP A CA 1
ATOM 1036 C C . ASP A 1 141 ? 9.889 -14.543 -11.853 1.00 97.00 141 ASP A C 1
ATOM 1038 O O . ASP A 1 141 ? 9.746 -15.366 -10.948 1.00 97.00 141 ASP A O 1
ATOM 1042 N N . ALA A 1 142 ? 11.074 -13.967 -12.087 1.00 96.56 142 ALA A N 1
ATOM 1043 C CA . ALA A 1 142 ? 12.281 -14.271 -11.316 1.00 96.56 142 ALA A CA 1
ATOM 1044 C C . ALA A 1 142 ? 12.130 -13.935 -9.819 1.00 96.56 142 ALA A C 1
ATOM 1046 O O . ALA A 1 142 ? 12.665 -14.632 -8.957 1.00 96.56 142 ALA A O 1
ATOM 1047 N N . LEU A 1 143 ? 11.370 -12.888 -9.482 1.00 96.38 143 LEU A N 1
ATOM 1048 C CA . LEU A 1 143 ? 11.024 -12.556 -8.096 1.00 96.38 143 LEU A CA 1
ATOM 1049 C C . LEU A 1 143 ? 9.901 -13.444 -7.524 1.00 96.38 143 LEU A C 1
ATOM 1051 O O . LEU A 1 143 ? 9.606 -13.362 -6.325 1.00 96.38 143 LEU A O 1
ATOM 1055 N N . GLY A 1 144 ? 9.239 -14.261 -8.346 1.00 95.94 144 GLY A N 1
ATOM 1056 C CA . GLY A 1 144 ? 8.039 -15.006 -7.973 1.00 95.94 144 GLY A CA 1
ATOM 1057 C C . GLY A 1 144 ? 6.938 -14.068 -7.480 1.00 95.94 144 GLY A C 1
ATOM 1058 O O . GLY A 1 144 ? 6.406 -14.257 -6.379 1.00 95.94 144 GLY A O 1
ATOM 1059 N N . VAL A 1 145 ? 6.694 -12.973 -8.204 1.00 95.88 145 VAL A N 1
ATOM 1060 C CA . VAL A 1 145 ? 5.602 -12.039 -7.916 1.00 95.88 145 VAL A CA 1
ATOM 1061 C C . VAL A 1 145 ? 4.655 -11.990 -9.104 1.00 95.88 145 VAL A C 1
ATOM 1063 O O . VAL A 1 145 ? 4.972 -11.413 -10.135 1.00 95.88 145 VAL A O 1
ATOM 1066 N N . GLU A 1 146 ? 3.448 -12.509 -8.905 1.00 93.88 146 GLU A N 1
ATOM 1067 C CA . GLU A 1 146 ? 2.364 -12.423 -9.881 1.00 93.88 146 GLU A CA 1
ATOM 1068 C C . GLU A 1 146 ? 1.834 -10.984 -9.957 1.00 93.88 146 GLU A C 1
ATOM 1070 O O . GLU A 1 146 ? 0.962 -10.543 -9.196 1.00 93.88 146 GLU A O 1
ATOM 1075 N N . ALA A 1 147 ? 2.409 -10.203 -10.866 1.00 92.62 147 ALA A N 1
ATOM 1076 C CA . ALA A 1 147 ? 2.000 -8.833 -11.100 1.00 92.62 147 ALA A CA 1
ATOM 1077 C C . ALA A 1 147 ? 1.962 -8.533 -12.593 1.00 92.62 147 ALA A C 1
ATOM 1079 O O . ALA A 1 147 ? 2.978 -8.561 -13.273 1.00 92.62 147 ALA A O 1
ATOM 1080 N N . ARG A 1 148 ? 0.786 -8.133 -13.081 1.00 94.00 148 ARG A N 1
ATOM 1081 C CA . ARG A 1 148 ? 0.660 -7.451 -14.367 1.00 94.00 148 ARG A CA 1
ATOM 1082 C C . ARG A 1 148 ? 0.796 -5.947 -14.123 1.00 94.00 148 ARG A C 1
ATOM 1084 O O . ARG A 1 148 ? -0.023 -5.408 -13.381 1.00 94.00 148 ARG A O 1
ATOM 1091 N N . PRO A 1 149 ? 1.797 -5.247 -14.674 1.00 96.06 149 PRO A N 1
ATOM 1092 C CA . PRO A 1 149 ? 1.857 -3.791 -14.591 1.00 96.06 149 PRO A CA 1
ATOM 1093 C C . PRO A 1 149 ? 0.632 -3.113 -15.215 1.00 96.06 149 PRO A C 1
ATOM 1095 O O . PRO A 1 149 ? 0.096 -3.592 -16.209 1.00 96.06 149 PRO A O 1
ATOM 1098 N N . TRP A 1 150 ? 0.233 -1.962 -14.671 1.00 95.81 150 TRP A N 1
ATOM 1099 C CA . TRP A 1 150 ? -0.714 -1.055 -15.331 1.00 95.81 150 TRP A CA 1
ATOM 1100 C C . TRP A 1 150 ? -0.050 -0.358 -16.519 1.00 95.81 150 TRP A C 1
ATOM 1102 O O . TRP A 1 150 ? -0.644 -0.211 -17.580 1.00 95.81 150 TRP A O 1
ATOM 1112 N N . ALA A 1 151 ? 1.175 0.128 -16.313 1.00 96.50 151 ALA A N 1
ATOM 1113 C CA . ALA A 1 151 ? 1.954 0.806 -17.338 1.00 96.50 151 ALA A CA 1
ATOM 1114 C C . ALA A 1 151 ? 3.444 0.589 -17.102 1.00 96.50 151 ALA A C 1
ATOM 1116 O O . ALA A 1 151 ? 3.915 0.595 -15.958 1.00 96.50 151 ALA A O 1
ATOM 1117 N N . VAL A 1 152 ? 4.180 0.468 -18.199 1.00 97.81 152 VAL A N 1
ATOM 1118 C CA . VAL A 1 152 ? 5.636 0.355 -18.233 1.00 97.81 152 VAL A CA 1
ATOM 1119 C C . VAL A 1 152 ? 6.145 1.354 -19.259 1.00 97.81 152 VAL A C 1
ATOM 1121 O O . VAL A 1 152 ? 5.609 1.429 -20.356 1.00 97.81 152 VAL A O 1
ATOM 1124 N N . PHE A 1 153 ? 7.154 2.150 -18.925 1.00 96.38 153 PHE A N 1
ATOM 1125 C CA . PHE A 1 153 ? 7.761 3.061 -19.897 1.00 96.38 153 PHE A CA 1
ATOM 1126 C C . PHE A 1 153 ? 9.179 3.457 -19.494 1.00 96.38 153 PHE A C 1
ATOM 1128 O O . PHE A 1 153 ? 9.539 3.489 -18.313 1.00 96.38 153 PHE A O 1
ATOM 1135 N N . ARG A 1 154 ? 10.003 3.788 -20.491 1.00 95.75 154 ARG A N 1
ATOM 1136 C CA . ARG A 1 154 ? 11.364 4.301 -20.286 1.00 95.75 154 ARG A CA 1
ATOM 1137 C C . ARG A 1 154 ? 11.339 5.796 -19.975 1.00 95.75 154 ARG A C 1
ATOM 1139 O O . ARG A 1 154 ? 10.581 6.555 -20.571 1.00 95.75 154 ARG A O 1
ATOM 1146 N N . MET A 1 155 ? 12.197 6.225 -19.056 1.00 94.12 155 MET A N 1
ATOM 1147 C CA . MET A 1 155 ? 12.345 7.626 -18.665 1.00 94.12 155 MET A CA 1
ATOM 1148 C C . MET A 1 155 ? 13.599 8.246 -19.283 1.00 94.12 155 MET A C 1
ATOM 1150 O O . MET A 1 155 ? 14.688 7.683 -19.187 1.00 94.12 155 MET A O 1
ATOM 1154 N N . GLY A 1 156 ? 13.460 9.453 -19.833 1.00 92.19 156 GLY A N 1
ATOM 1155 C CA . GLY A 1 156 ? 14.577 10.256 -20.337 1.00 92.19 156 GLY A CA 1
ATOM 1156 C C . GLY A 1 156 ? 14.994 9.955 -21.781 1.00 92.19 156 GLY A C 1
ATOM 1157 O O . GLY A 1 156 ? 14.329 9.213 -22.512 1.00 92.19 156 GLY A O 1
ATOM 1158 N N . LYS A 1 157 ? 16.107 10.578 -22.186 1.00 90.81 157 LYS A N 1
ATOM 1159 C CA . LYS A 1 157 ? 16.705 10.460 -23.524 1.00 90.81 157 LYS A CA 1
ATOM 1160 C C . LYS A 1 157 ? 17.527 9.180 -23.635 1.00 90.81 157 LYS A C 1
ATOM 1162 O O . LYS A 1 157 ? 18.155 8.770 -22.661 1.00 90.81 157 LYS A O 1
ATOM 1167 N N . MET A 1 158 ? 17.475 8.541 -24.800 1.00 89.00 158 MET A N 1
ATOM 1168 C CA . MET A 1 158 ? 18.212 7.303 -25.047 1.00 89.00 158 MET A CA 1
ATOM 1169 C C . MET A 1 158 ? 19.716 7.576 -25.045 1.00 89.00 158 MET A C 1
ATOM 1171 O O . MET A 1 158 ? 20.147 8.654 -25.453 1.00 89.00 158 MET A O 1
ATOM 1175 N N . SER A 1 159 ? 20.495 6.623 -24.545 1.00 86.88 159 SER A N 1
ATOM 1176 C CA . SER A 1 159 ? 21.947 6.727 -24.444 1.00 86.88 159 SER A CA 1
ATOM 1177 C C . SER A 1 159 ? 22.577 5.406 -24.856 1.00 86.88 159 SER A C 1
ATOM 1179 O O . SER A 1 159 ? 22.055 4.346 -24.524 1.00 86.88 159 SER A O 1
ATOM 1181 N N . GLU A 1 160 ? 23.701 5.478 -25.563 1.00 85.25 160 GLU A N 1
ATOM 1182 C CA . GLU A 1 160 ? 24.455 4.299 -26.002 1.00 85.25 160 GLU A CA 1
ATOM 1183 C C . GLU A 1 160 ? 25.246 3.660 -24.855 1.00 85.25 160 GLU A C 1
ATOM 1185 O O . GLU A 1 160 ? 25.493 2.459 -24.860 1.00 85.25 160 GLU A O 1
ATOM 1190 N N . THR A 1 161 ? 25.622 4.445 -23.840 1.00 89.06 161 THR A N 1
ATOM 1191 C CA . THR A 1 161 ? 26.490 3.977 -22.749 1.00 89.06 161 THR A CA 1
ATOM 1192 C C . THR A 1 161 ? 25.724 3.280 -21.636 1.00 89.06 161 THR A C 1
ATOM 1194 O O . THR A 1 161 ? 26.280 2.434 -20.935 1.00 89.06 161 THR A O 1
ATOM 1197 N N . ARG A 1 162 ? 24.456 3.649 -21.422 1.00 90.38 162 ARG A N 1
ATOM 1198 C CA . ARG A 1 162 ? 23.666 3.130 -20.308 1.00 90.38 162 ARG A CA 1
ATOM 1199 C C . ARG A 1 162 ? 22.179 3.049 -20.649 1.00 90.38 162 ARG A C 1
ATOM 1201 O O . ARG A 1 162 ? 21.616 4.049 -21.096 1.00 90.38 162 ARG A O 1
ATOM 1208 N N . PRO A 1 163 ? 21.506 1.930 -20.316 1.00 94.00 163 PRO A N 1
ATOM 1209 C CA . PRO A 1 163 ? 20.063 1.845 -20.449 1.00 94.00 163 PRO A CA 1
ATOM 1210 C C . PRO A 1 163 ? 19.366 2.849 -19.525 1.00 94.00 163 PRO A C 1
ATOM 1212 O O . PRO A 1 163 ? 19.726 3.036 -18.355 1.00 94.00 163 PRO A O 1
ATOM 1215 N N . ARG A 1 164 ? 18.315 3.466 -20.050 1.00 95.25 164 ARG A N 1
ATOM 1216 C CA . ARG A 1 164 ? 17.395 4.348 -19.347 1.00 95.25 164 ARG A CA 1
ATOM 1217 C C . ARG A 1 164 ? 16.674 3.618 -18.233 1.00 95.25 164 ARG A C 1
ATOM 1219 O O . ARG A 1 164 ? 16.450 2.408 -18.255 1.00 95.25 164 ARG A O 1
ATOM 1226 N N . LEU A 1 165 ? 16.220 4.409 -17.274 1.00 96.19 165 LEU A N 1
ATOM 1227 C CA . LEU A 1 165 ? 15.389 3.918 -16.188 1.00 96.19 165 LEU A CA 1
ATOM 1228 C C . LEU A 1 165 ? 14.018 3.503 -16.716 1.00 96.19 165 LEU A C 1
ATOM 1230 O O . LEU A 1 165 ? 13.387 4.257 -17.455 1.00 96.19 165 LEU A O 1
ATOM 1234 N N . THR A 1 166 ? 13.531 2.350 -16.277 1.00 97.75 166 THR A N 1
ATOM 1235 C CA . THR A 1 166 ? 12.167 1.901 -16.567 1.00 97.75 166 THR A CA 1
ATOM 1236 C C . THR A 1 166 ? 11.280 2.246 -15.385 1.00 97.75 166 THR A C 1
ATOM 1238 O O . THR A 1 166 ? 11.541 1.810 -14.263 1.00 97.75 166 THR A O 1
ATOM 1241 N N . LYS A 1 167 ? 10.233 3.039 -15.610 1.00 97.56 167 LYS A N 1
ATOM 1242 C CA . LYS A 1 167 ? 9.187 3.274 -14.616 1.00 97.56 167 LYS A CA 1
ATOM 1243 C C . LYS A 1 167 ? 8.065 2.273 -14.835 1.00 97.56 167 LYS A C 1
ATOM 1245 O O . LYS A 1 167 ? 7.602 2.090 -15.957 1.00 97.56 167 LYS A O 1
ATOM 1250 N N . VAL A 1 168 ? 7.638 1.645 -13.747 1.00 98.12 168 VAL A N 1
ATOM 1251 C CA . VAL A 1 168 ? 6.568 0.648 -13.747 1.00 98.12 168 VAL A CA 1
ATOM 1252 C C . VAL A 1 168 ? 5.509 1.080 -12.747 1.00 98.12 168 VAL A C 1
ATOM 1254 O O . VAL A 1 168 ? 5.822 1.358 -11.589 1.00 98.12 168 VAL A O 1
ATOM 1257 N N . ILE A 1 169 ? 4.261 1.163 -13.192 1.00 97.19 169 ILE A N 1
ATOM 1258 C CA . ILE A 1 169 ? 3.100 1.483 -12.361 1.00 97.19 169 ILE A CA 1
ATOM 1259 C C . ILE A 1 169 ? 2.336 0.187 -12.120 1.00 97.19 169 ILE A C 1
ATOM 1261 O O . ILE A 1 169 ? 1.966 -0.498 -13.068 1.00 97.19 169 ILE A O 1
ATOM 1265 N N . LEU A 1 170 ? 2.090 -0.148 -10.857 1.00 96.62 170 LEU A N 1
ATOM 1266 C CA . LEU A 1 170 ? 1.381 -1.365 -10.465 1.00 96.62 170 LEU A CA 1
ATOM 1267 C C . LEU A 1 170 ? -0.089 -1.057 -10.161 1.00 96.62 170 LEU A C 1
ATOM 1269 O O . LEU A 1 170 ? -0.433 0.077 -9.828 1.00 96.62 170 LEU A O 1
ATOM 1273 N N . TYR A 1 171 ? -0.962 -2.064 -10.223 1.00 93.12 171 TYR A N 1
ATOM 1274 C CA . TYR A 1 171 ? -2.369 -1.895 -9.839 1.00 93.12 171 TYR A CA 1
ATOM 1275 C C . TYR A 1 171 ? -2.509 -1.686 -8.329 1.00 93.12 171 TYR A C 1
ATOM 1277 O O . TYR A 1 171 ? -3.253 -0.810 -7.878 1.00 93.12 171 TYR A O 1
ATOM 1285 N N . SER A 1 172 ? -1.763 -2.470 -7.548 1.00 90.38 172 SER A N 1
ATOM 1286 C CA . SER A 1 172 ? -1.921 -2.567 -6.100 1.00 90.38 172 SER A CA 1
ATOM 1287 C C . SER A 1 172 ? -0.662 -2.175 -5.329 1.00 90.38 172 SER A C 1
ATOM 1289 O O . SER A 1 172 ? 0.469 -2.468 -5.721 1.00 90.38 172 SER A O 1
ATOM 1291 N N . ARG A 1 173 ? -0.868 -1.600 -4.137 1.00 88.69 173 ARG A N 1
ATOM 1292 C CA . ARG A 1 173 ? 0.202 -1.401 -3.152 1.00 88.69 173 ARG A CA 1
ATOM 1293 C C . ARG A 1 173 ? 0.769 -2.717 -2.612 1.00 88.69 173 ARG A C 1
ATOM 1295 O O . ARG A 1 173 ? 1.924 -2.733 -2.202 1.00 88.69 173 ARG A O 1
ATOM 1302 N N . SER A 1 174 ? -0.007 -3.803 -2.596 1.00 90.56 174 SER A N 1
ATOM 1303 C CA . SER A 1 174 ? 0.488 -5.116 -2.157 1.00 90.56 174 SER A CA 1
ATOM 1304 C C . SER A 1 174 ? 1.588 -5.631 -3.086 1.00 90.56 174 SER A C 1
ATOM 1306 O O . SER A 1 174 ? 2.660 -5.984 -2.606 1.00 90.56 174 SER A O 1
ATOM 1308 N N . GLN A 1 175 ? 1.366 -5.568 -4.404 1.00 94.81 175 GLN A N 1
ATOM 1309 C CA . GLN A 1 175 ? 2.364 -5.912 -5.423 1.00 94.81 175 GLN A CA 1
ATOM 1310 C C . GLN A 1 175 ? 3.610 -5.031 -5.294 1.00 94.81 175 GLN A C 1
ATOM 1312 O O . GLN A 1 175 ? 4.729 -5.535 -5.301 1.00 94.81 175 GLN A O 1
ATOM 1317 N N . PHE A 1 176 ? 3.418 -3.722 -5.093 1.00 95.06 176 PHE A N 1
ATOM 1318 C CA . PHE A 1 176 ? 4.516 -2.778 -4.868 1.00 95.06 176 PHE A CA 1
ATOM 1319 C C . PHE A 1 176 ? 5.420 -3.200 -3.703 1.00 95.06 176 PHE A C 1
ATOM 1321 O O . PHE A 1 176 ? 6.641 -3.224 -3.848 1.00 95.06 176 PHE A O 1
ATOM 1328 N N . PHE A 1 177 ? 4.838 -3.559 -2.555 1.00 93.31 177 PHE A N 1
ATOM 1329 C CA . PHE A 1 177 ? 5.623 -4.005 -1.406 1.00 93.31 177 PHE A CA 1
ATOM 1330 C C . PHE A 1 177 ? 6.268 -5.374 -1.637 1.00 93.31 177 PHE A C 1
ATOM 1332 O O . PHE A 1 177 ? 7.446 -5.521 -1.325 1.00 93.31 177 PHE A O 1
ATOM 1339 N N . ALA A 1 178 ? 5.547 -6.325 -2.238 1.00 95.06 178 ALA A N 1
ATOM 1340 C CA . ALA A 1 178 ? 6.069 -7.658 -2.538 1.00 95.06 178 ALA A CA 1
ATOM 1341 C C . ALA A 1 178 ? 7.311 -7.601 -3.445 1.00 95.06 178 ALA A C 1
ATOM 1343 O O . ALA A 1 178 ? 8.314 -8.260 -3.170 1.00 95.06 178 ALA A O 1
ATOM 1344 N N . ILE A 1 179 ? 7.280 -6.758 -4.483 1.00 96.75 179 ILE A N 1
ATOM 1345 C CA . ILE A 1 179 ? 8.422 -6.562 -5.385 1.00 96.75 179 ILE A CA 1
ATOM 1346 C C . ILE A 1 179 ? 9.602 -5.940 -4.633 1.00 96.75 179 ILE A C 1
ATOM 1348 O O . ILE A 1 179 ? 10.720 -6.443 -4.722 1.00 96.75 179 ILE A O 1
ATOM 1352 N N . LEU A 1 180 ? 9.384 -4.861 -3.871 1.00 95.12 180 LEU A N 1
ATOM 1353 C CA . LEU A 1 180 ? 10.474 -4.174 -3.167 1.00 95.12 180 LEU A CA 1
ATOM 1354 C C . LEU A 1 180 ? 11.112 -5.019 -2.059 1.00 95.12 180 LEU A C 1
ATOM 1356 O O . LEU A 1 180 ? 12.311 -4.887 -1.813 1.00 95.12 180 LEU A O 1
ATOM 1360 N N . GLU A 1 181 ? 10.335 -5.876 -1.401 1.00 94.19 181 GLU A N 1
ATOM 1361 C CA . GLU A 1 181 ? 10.830 -6.804 -0.385 1.00 94.19 181 GLU A CA 1
ATOM 1362 C C . GLU A 1 181 ? 11.783 -7.838 -0.993 1.00 94.19 181 GLU A C 1
ATOM 1364 O O . GLU A 1 181 ? 12.879 -8.063 -0.472 1.00 94.19 181 GLU A O 1
ATOM 1369 N N . LYS A 1 182 ? 11.407 -8.405 -2.144 1.00 95.69 182 LYS A N 1
ATOM 1370 C CA . LYS A 1 182 ? 12.198 -9.429 -2.830 1.00 95.69 182 LYS A CA 1
ATOM 1371 C C . LYS A 1 182 ? 13.292 -8.861 -3.734 1.00 95.69 182 LYS A C 1
ATOM 1373 O O . LYS A 1 182 ? 14.232 -9.583 -4.048 1.00 95.69 182 LYS A O 1
ATOM 1378 N N . ALA A 1 183 ? 13.250 -7.578 -4.098 1.00 95.56 183 ALA A N 1
ATOM 1379 C CA . ALA A 1 183 ? 14.175 -6.943 -5.045 1.00 95.56 183 ALA A CA 1
ATOM 1380 C C . ALA A 1 183 ? 15.667 -7.171 -4.747 1.00 95.56 183 ALA A C 1
ATOM 1382 O O . ALA A 1 183 ? 16.485 -7.220 -5.663 1.00 95.56 183 ALA A O 1
ATOM 1383 N N . ARG A 1 184 ? 16.054 -7.311 -3.471 1.00 92.94 184 ARG A N 1
ATOM 1384 C CA . ARG A 1 184 ? 17.455 -7.568 -3.102 1.00 92.94 184 ARG A CA 1
ATOM 1385 C C . ARG A 1 184 ? 17.943 -8.959 -3.540 1.00 92.94 184 ARG A C 1
ATOM 1387 O O . ARG A 1 184 ? 19.146 -9.105 -3.742 1.00 92.94 184 ARG A O 1
ATOM 1394 N N . SER A 1 185 ? 17.047 -9.935 -3.703 1.00 94.69 185 SER A N 1
ATOM 1395 C CA . SER A 1 185 ? 17.386 -11.296 -4.149 1.00 94.69 185 SER A CA 1
ATOM 1396 C C . SER A 1 185 ? 17.930 -11.344 -5.579 1.00 94.69 185 SER A C 1
ATOM 1398 O O . SER A 1 185 ? 18.764 -12.194 -5.864 1.00 94.69 185 SER A O 1
ATOM 1400 N N . LEU A 1 186 ? 17.583 -10.373 -6.436 1.00 94.88 186 LEU A N 1
ATOM 1401 C CA . LEU A 1 186 ? 18.099 -10.284 -7.811 1.00 94.88 186 LEU A CA 1
ATOM 1402 C C . LEU A 1 186 ? 19.627 -10.217 -7.867 1.00 94.88 186 LEU A C 1
ATOM 1404 O O . LEU A 1 186 ? 20.233 -10.737 -8.793 1.00 94.88 186 LEU A O 1
ATOM 1408 N N . ARG A 1 187 ? 20.266 -9.653 -6.834 1.00 92.56 187 ARG A N 1
ATOM 1409 C CA . ARG A 1 187 ? 21.733 -9.589 -6.731 1.00 92.56 187 ARG A CA 1
ATOM 1410 C C . ARG A 1 187 ? 22.399 -10.949 -6.544 1.00 92.56 187 ARG A C 1
ATOM 1412 O O . ARG A 1 187 ? 23.608 -11.043 -6.678 1.00 92.56 187 ARG A O 1
ATOM 1419 N N . GLN A 1 188 ? 21.638 -11.964 -6.147 1.00 93.12 188 GLN A N 1
ATOM 1420 C CA . GLN A 1 188 ? 22.134 -13.329 -5.962 1.00 93.12 188 GLN A CA 1
ATOM 1421 C C . GLN A 1 188 ? 21.984 -14.158 -7.244 1.00 93.12 188 GLN A C 1
ATOM 1423 O O . GLN A 1 188 ? 22.549 -15.241 -7.336 1.00 93.12 188 GLN A O 1
ATOM 1428 N N . MET A 1 189 ? 21.226 -13.660 -8.224 1.00 94.12 189 MET A N 1
ATOM 1429 C CA . MET A 1 189 ? 20.982 -14.328 -9.496 1.00 94.12 189 MET A CA 1
ATOM 1430 C C . MET A 1 189 ? 21.927 -13.746 -10.548 1.00 94.12 189 MET A C 1
ATOM 1432 O O . MET A 1 189 ? 21.853 -12.554 -10.847 1.00 94.12 189 MET A O 1
ATOM 1436 N N . SER A 1 190 ? 22.774 -14.580 -11.152 1.00 91.31 190 SER A N 1
ATOM 1437 C CA . SER A 1 190 ? 23.769 -14.154 -12.154 1.00 91.31 190 SER A CA 1
ATOM 1438 C C . SER A 1 190 ? 23.159 -13.339 -13.301 1.00 91.31 190 SER A C 1
ATOM 1440 O O . SER A 1 190 ? 23.739 -12.360 -13.760 1.00 91.31 190 SER A O 1
ATOM 1442 N N . ASN A 1 191 ? 21.945 -13.696 -13.725 1.00 94.00 191 ASN A N 1
ATOM 1443 C CA . ASN A 1 191 ? 21.281 -13.075 -14.873 1.00 94.00 191 ASN A CA 1
ATOM 1444 C C . ASN A 1 191 ? 20.673 -11.698 -14.545 1.00 94.00 191 ASN A C 1
ATOM 1446 O O . ASN A 1 191 ? 20.352 -10.943 -15.458 1.00 94.00 191 ASN A O 1
ATOM 1450 N N . TYR A 1 192 ? 20.527 -11.357 -13.260 1.00 95.12 192 TYR A N 1
ATOM 1451 C CA . TYR A 1 192 ? 19.827 -10.153 -12.796 1.00 95.12 192 TYR A CA 1
ATOM 1452 C C . TYR A 1 192 ? 20.671 -9.274 -11.862 1.00 95.12 192 TYR A C 1
ATOM 1454 O O . TYR A 1 192 ? 20.164 -8.287 -11.331 1.00 95.12 192 TYR A O 1
ATOM 1462 N N . GLU A 1 193 ? 21.962 -9.572 -11.679 1.00 93.69 193 GLU A N 1
ATOM 1463 C CA . GLU A 1 193 ? 22.837 -8.841 -10.748 1.00 93.69 193 GLU A CA 1
ATOM 1464 C C . GLU A 1 193 ? 22.910 -7.334 -11.052 1.00 93.69 193 GLU A C 1
ATOM 1466 O O . GLU A 1 193 ? 22.922 -6.491 -10.151 1.00 93.69 193 GLU A O 1
ATOM 1471 N N . HIS A 1 194 ? 22.900 -6.995 -12.340 1.00 93.56 194 HIS A N 1
ATOM 1472 C CA . HIS A 1 194 ? 22.952 -5.629 -12.851 1.00 93.56 194 HIS A CA 1
ATOM 1473 C C . HIS A 1 194 ? 21.618 -4.867 -12.713 1.00 93.56 194 HIS A C 1
ATOM 1475 O O . HIS A 1 194 ? 21.567 -3.659 -12.973 1.00 93.56 194 HIS A O 1
ATOM 1481 N N . ILE A 1 195 ? 20.540 -5.545 -12.301 1.00 96.50 195 ILE A N 1
ATOM 1482 C CA . ILE A 1 195 ? 19.202 -4.969 -12.178 1.00 96.50 195 ILE A CA 1
ATOM 1483 C C . ILE A 1 195 ? 18.944 -4.512 -10.743 1.00 96.50 195 ILE A C 1
ATOM 1485 O O . ILE A 1 195 ? 19.049 -5.260 -9.771 1.00 96.50 195 ILE A O 1
ATOM 1489 N N . PHE A 1 196 ? 18.539 -3.248 -10.605 1.00 95.69 196 PHE A N 1
ATOM 1490 C CA . PHE A 1 196 ? 18.207 -2.659 -9.308 1.00 95.69 196 PHE A CA 1
ATOM 1491 C C . PHE A 1 196 ? 16.808 -2.065 -9.326 1.00 95.69 196 PHE A C 1
ATOM 1493 O O . PHE A 1 196 ? 16.504 -1.190 -10.134 1.00 95.69 196 PHE A O 1
ATOM 1500 N N . ILE A 1 197 ? 15.976 -2.488 -8.378 1.00 96.69 197 ILE A N 1
ATOM 1501 C CA . ILE A 1 197 ? 14.618 -1.973 -8.212 1.00 96.69 197 ILE A CA 1
ATOM 1502 C C . ILE A 1 197 ? 14.572 -1.048 -6.998 1.00 96.69 197 ILE A C 1
ATOM 1504 O O . ILE A 1 197 ? 15.101 -1.362 -5.929 1.00 96.69 197 ILE A O 1
ATOM 1508 N N . ARG A 1 198 ? 13.920 0.105 -7.155 1.00 94.75 198 ARG A N 1
ATOM 1509 C CA . ARG A 1 198 ? 13.630 1.037 -6.060 1.00 94.75 198 ARG A CA 1
ATOM 1510 C C . ARG A 1 198 ? 12.231 1.622 -6.180 1.00 94.75 198 ARG A C 1
ATOM 1512 O O . ARG A 1 198 ? 11.637 1.616 -7.255 1.00 94.75 198 ARG A O 1
ATOM 1519 N N . ALA A 1 199 ? 11.738 2.205 -5.090 1.00 94.06 199 ALA A N 1
ATOM 1520 C CA . ALA A 1 199 ? 10.543 3.037 -5.141 1.00 94.06 199 ALA A CA 1
ATOM 1521 C C . ALA A 1 199 ? 10.764 4.243 -6.074 1.00 94.06 199 ALA A C 1
ATOM 1523 O O . ALA A 1 199 ? 11.855 4.836 -6.120 1.00 94.06 199 ALA A O 1
ATOM 1524 N N . SER A 1 200 ? 9.723 4.607 -6.824 1.00 93.31 200 SER A N 1
ATOM 1525 C CA . SER A 1 200 ? 9.656 5.913 -7.468 1.00 93.31 200 SER A CA 1
ATOM 1526 C C . SER A 1 200 ? 9.465 6.947 -6.364 1.00 93.31 200 SER A C 1
ATOM 1528 O O . SER A 1 200 ? 8.470 6.902 -5.656 1.00 93.31 200 SER A O 1
ATOM 1530 N N . LEU A 1 201 ? 10.454 7.819 -6.199 1.00 88.88 201 LEU A N 1
ATOM 1531 C CA . LEU A 1 201 ? 10.488 8.894 -5.213 1.00 88.88 201 LEU A CA 1
ATOM 1532 C C . LEU A 1 201 ? 11.002 10.150 -5.906 1.00 88.88 201 LEU A C 1
ATOM 1534 O O . LEU A 1 201 ? 11.847 10.053 -6.812 1.00 88.88 201 LEU A O 1
ATOM 1538 N N . THR A 1 202 ? 10.535 11.313 -5.460 1.00 87.38 202 THR A N 1
ATOM 1539 C CA . THR A 1 202 ? 11.080 12.606 -5.889 1.00 87.38 202 THR A CA 1
ATOM 1540 C C . THR A 1 202 ? 12.555 12.731 -5.498 1.00 87.38 202 THR A C 1
ATOM 1542 O O . THR A 1 202 ? 13.079 11.982 -4.673 1.00 87.38 202 THR A O 1
ATOM 1545 N N . GLU A 1 203 ? 13.285 13.662 -6.106 1.00 86.75 203 GLU A N 1
ATOM 1546 C CA . GLU A 1 203 ? 14.695 13.880 -5.767 1.00 86.75 203 GLU A CA 1
ATOM 1547 C C . GLU A 1 203 ? 14.901 14.291 -4.304 1.00 86.75 203 GLU A C 1
ATOM 1549 O O . GLU A 1 203 ? 15.765 13.731 -3.627 1.00 86.75 203 GLU A O 1
ATOM 1554 N N . ALA A 1 204 ? 14.053 15.183 -3.791 1.00 87.56 204 ALA A N 1
ATOM 1555 C CA . ALA A 1 204 ? 14.083 15.592 -2.392 1.00 87.56 204 ALA A CA 1
ATOM 1556 C C . ALA A 1 204 ? 13.828 14.409 -1.442 1.00 87.56 204 ALA A C 1
ATOM 1558 O O . ALA A 1 204 ? 14.547 14.239 -0.458 1.00 87.56 204 ALA A O 1
ATOM 1559 N N . GLU A 1 205 ? 12.845 13.556 -1.744 1.00 88.44 205 GLU A N 1
ATOM 1560 C CA . GLU A 1 205 ? 12.562 12.352 -0.952 1.00 88.44 205 GLU A CA 1
ATOM 1561 C C . GLU A 1 205 ? 13.700 11.333 -1.022 1.00 88.44 205 GLU A C 1
ATOM 1563 O O . GLU A 1 205 ? 14.076 10.776 0.007 1.00 88.44 205 GLU A O 1
ATOM 1568 N N . ARG A 1 206 ? 14.299 11.130 -2.204 1.00 89.00 206 ARG A N 1
ATOM 1569 C CA . ARG A 1 206 ? 15.476 10.263 -2.369 1.00 89.00 206 ARG A CA 1
ATOM 1570 C C . ARG A 1 206 ? 16.649 10.737 -1.525 1.00 89.00 206 ARG A C 1
ATOM 1572 O O . ARG A 1 206 ? 17.308 9.909 -0.901 1.00 89.00 206 ARG A O 1
ATOM 1579 N N . ARG A 1 207 ? 16.911 12.047 -1.505 1.00 92.44 207 ARG A N 1
ATOM 1580 C CA . ARG A 1 207 ? 17.983 12.634 -0.695 1.00 92.44 207 ARG A CA 1
ATOM 1581 C C . ARG A 1 207 ? 17.728 12.399 0.792 1.00 92.44 207 ARG A C 1
ATOM 1583 O O . ARG A 1 207 ? 18.590 11.853 1.467 1.00 92.44 207 ARG A O 1
ATOM 1590 N N . ARG A 1 208 ? 16.506 12.666 1.266 1.00 92.44 208 ARG A N 1
ATOM 1591 C CA . ARG A 1 208 ? 16.105 12.377 2.655 1.00 92.44 208 ARG A CA 1
ATOM 1592 C C . ARG A 1 208 ? 16.258 10.896 3.009 1.00 92.44 208 ARG A C 1
ATOM 1594 O O . ARG A 1 208 ? 16.795 10.571 4.061 1.00 92.44 208 ARG A O 1
ATOM 1601 N N . GLU A 1 209 ? 15.812 9.983 2.144 1.00 89.69 209 GLU A N 1
ATOM 1602 C CA . GLU A 1 209 ? 15.948 8.540 2.380 1.00 89.69 209 GLU A CA 1
ATOM 1603 C C . GLU A 1 209 ? 17.421 8.104 2.420 1.00 89.69 209 GLU A C 1
ATOM 1605 O O . GLU A 1 209 ? 17.798 7.256 3.234 1.00 89.69 209 GLU A O 1
ATOM 1610 N N . TYR A 1 210 ? 18.262 8.691 1.565 1.00 91.94 210 TYR A N 1
ATOM 1611 C CA . TYR A 1 210 ? 19.704 8.468 1.580 1.00 91.94 210 TYR A CA 1
ATOM 1612 C C . TYR A 1 210 ? 20.334 8.942 2.892 1.00 91.94 210 TYR A C 1
ATOM 1614 O O . TYR A 1 210 ? 21.063 8.167 3.513 1.00 91.94 210 TYR A O 1
ATOM 1622 N N . ASP A 1 211 ? 20.008 10.156 3.336 1.00 95.56 211 ASP A N 1
ATOM 1623 C CA . ASP A 1 211 ? 20.533 10.747 4.569 1.00 95.56 211 ASP A CA 1
ATOM 1624 C C . ASP A 1 211 ? 20.133 9.909 5.793 1.00 95.56 211 ASP A C 1
ATOM 1626 O O . ASP A 1 211 ? 20.995 9.516 6.578 1.00 95.56 211 ASP A O 1
ATOM 1630 N N . LEU A 1 212 ? 18.863 9.493 5.886 1.00 94.50 212 LEU A N 1
ATOM 1631 C CA . LEU A 1 212 ? 18.379 8.599 6.947 1.00 94.50 212 LEU A CA 1
ATOM 1632 C C . LEU A 1 212 ? 19.113 7.252 6.952 1.00 94.50 212 LEU A C 1
ATOM 1634 O O . LEU A 1 212 ? 19.470 6.721 8.004 1.00 94.50 212 LEU A O 1
ATOM 1638 N N . ARG A 1 213 ? 19.340 6.659 5.774 1.00 91.94 213 ARG A N 1
ATOM 1639 C CA . ARG A 1 213 ? 20.074 5.388 5.661 1.00 91.94 213 ARG A CA 1
ATOM 1640 C C . ARG A 1 213 ? 21.550 5.551 5.993 1.00 91.94 213 ARG A C 1
ATOM 1642 O O . ARG A 1 213 ? 22.134 4.616 6.537 1.00 91.94 213 ARG A O 1
ATOM 1649 N N . LYS A 1 214 ? 22.152 6.694 5.657 1.00 94.88 214 LYS A N 1
ATOM 1650 C CA . LYS A 1 214 ? 23.525 7.034 6.033 1.00 94.88 214 LYS A CA 1
ATOM 1651 C C . LYS A 1 214 ? 23.635 7.128 7.551 1.00 94.88 214 LYS A C 1
ATOM 1653 O O . LYS A 1 214 ? 24.396 6.367 8.131 1.00 94.88 214 LYS A O 1
ATOM 1658 N N . GLU A 1 215 ? 22.767 7.906 8.184 1.00 95.06 215 GLU A N 1
ATOM 1659 C CA . GLU A 1 215 ? 22.725 8.050 9.637 1.00 95.06 215 GLU A CA 1
ATOM 1660 C C . GLU A 1 215 ? 22.516 6.706 10.358 1.00 95.06 215 GLU A C 1
ATOM 1662 O O . GLU A 1 215 ? 23.191 6.405 11.342 1.00 95.06 215 GLU A O 1
ATOM 1667 N N . VAL A 1 216 ? 21.630 5.841 9.849 1.00 93.50 216 VAL A N 1
ATOM 1668 C CA . VAL A 1 216 ? 21.446 4.487 10.399 1.00 93.50 216 VAL A CA 1
ATOM 1669 C C . VAL A 1 216 ? 22.703 3.627 10.270 1.00 93.50 216 VAL A C 1
ATOM 1671 O O . VAL A 1 216 ? 22.986 2.842 11.178 1.00 93.50 216 VAL A O 1
ATOM 1674 N N . ARG A 1 217 ? 23.447 3.731 9.161 1.00 93.38 217 ARG A N 1
ATOM 1675 C CA . ARG A 1 217 ? 24.721 3.012 9.004 1.00 93.38 217 ARG A CA 1
ATOM 1676 C C . ARG A 1 217 ? 25.742 3.507 10.016 1.00 93.38 217 ARG A C 1
ATOM 1678 O O . ARG A 1 217 ? 26.299 2.669 10.713 1.00 93.38 217 ARG A O 1
ATOM 1685 N N . ASP A 1 218 ? 25.890 4.819 10.154 1.00 95.00 218 ASP A N 1
ATOM 1686 C CA . ASP A 1 218 ? 26.858 5.434 11.063 1.00 95.00 218 ASP A CA 1
ATOM 1687 C C . ASP A 1 218 ? 26.551 5.047 12.524 1.00 95.00 218 ASP A C 1
ATOM 1689 O O . ASP A 1 218 ? 27.416 4.537 13.234 1.00 95.00 218 ASP A O 1
ATOM 1693 N N . ARG A 1 219 ? 25.282 5.141 12.953 1.00 94.12 219 ARG A N 1
ATOM 1694 C CA . ARG A 1 219 ? 24.847 4.710 14.298 1.00 94.12 219 ARG A CA 1
ATOM 1695 C C . ARG A 1 219 ? 25.087 3.220 14.555 1.00 94.12 219 ARG A C 1
ATOM 1697 O O . ARG A 1 219 ? 25.515 2.843 15.641 1.00 94.12 219 ARG A O 1
ATOM 1704 N N . ASN A 1 220 ? 24.791 2.361 13.579 1.00 92.62 220 ASN A N 1
ATOM 1705 C CA . ASN A 1 220 ? 25.012 0.920 13.719 1.00 92.62 220 ASN A CA 1
ATOM 1706 C C . ASN A 1 220 ? 26.502 0.553 13.694 1.00 92.62 220 ASN A C 1
ATOM 1708 O O . ASN A 1 220 ? 26.890 -0.418 14.337 1.00 92.62 220 ASN A O 1
ATOM 1712 N N . GLN A 1 221 ? 27.326 1.311 12.967 1.00 93.31 221 GLN A N 1
ATOM 1713 C CA . GLN A 1 221 ? 28.774 1.126 12.929 1.00 93.31 221 GLN A CA 1
ATOM 1714 C C . GLN A 1 221 ? 29.405 1.490 14.276 1.00 93.31 221 GLN A C 1
ATOM 1716 O O . GLN A 1 221 ? 30.193 0.705 14.791 1.00 93.31 221 GLN A O 1
ATOM 1721 N N . LEU A 1 222 ? 28.987 2.606 14.887 1.00 93.31 222 LEU A N 1
ATOM 1722 C CA . LEU A 1 222 ? 29.427 3.012 16.229 1.00 93.31 222 LEU A CA 1
ATOM 1723 C C . LEU A 1 222 ? 29.100 1.967 17.305 1.00 93.31 222 LEU A C 1
ATOM 1725 O O . LEU A 1 222 ? 29.870 1.773 18.238 1.00 93.31 222 LEU A O 1
ATOM 1729 N N . LEU A 1 223 ? 27.966 1.280 17.174 1.00 90.75 223 LEU A N 1
ATOM 1730 C CA . LEU A 1 223 ? 27.543 0.238 18.112 1.00 90.75 223 LEU A CA 1
ATOM 1731 C C . LEU A 1 223 ? 28.144 -1.145 17.819 1.00 90.75 223 LEU A C 1
ATOM 1733 O O . LEU A 1 223 ? 27.940 -2.071 18.604 1.00 90.75 223 LEU A O 1
ATOM 1737 N N . GLY A 1 224 ? 28.797 -1.333 16.668 1.00 90.75 224 GLY A N 1
ATOM 1738 C CA . GLY A 1 224 ? 29.301 -2.633 16.211 1.00 90.75 224 GLY A CA 1
ATOM 1739 C C . GLY A 1 224 ? 28.218 -3.668 15.866 1.00 90.75 224 GLY A C 1
ATOM 1740 O O . GLY A 1 224 ? 28.537 -4.797 15.502 1.00 90.75 224 GLY A O 1
ATOM 1741 N N . HIS A 1 225 ? 26.929 -3.318 15.953 1.00 87.31 225 HIS A N 1
ATOM 1742 C CA . HIS A 1 225 ? 25.813 -4.215 15.646 1.00 87.31 225 HIS A CA 1
ATOM 1743 C C . HIS A 1 225 ? 24.587 -3.458 15.105 1.00 87.31 225 HIS A C 1
ATOM 1745 O O . HIS A 1 225 ? 24.401 -2.260 15.317 1.00 87.31 225 HIS A O 1
ATOM 1751 N N . LYS A 1 226 ? 23.708 -4.166 14.380 1.00 87.25 226 LYS A N 1
ATOM 1752 C CA . LYS A 1 226 ? 22.516 -3.578 13.737 1.00 87.25 226 LYS A CA 1
ATOM 1753 C C . LYS A 1 226 ? 21.375 -3.360 14.740 1.00 87.25 226 LYS A C 1
ATOM 1755 O O . LYS A 1 226 ? 20.526 -4.243 14.897 1.00 87.25 226 LYS A O 1
ATOM 1760 N N . GLN A 1 227 ? 21.321 -2.180 15.360 1.00 89.19 227 GLN A N 1
ATOM 1761 C CA . GLN A 1 227 ? 20.262 -1.781 16.297 1.00 89.19 227 GLN A CA 1
ATOM 1762 C C . GLN A 1 227 ? 19.180 -0.896 15.658 1.00 89.19 227 GLN A C 1
ATOM 1764 O O . GLN A 1 227 ? 18.010 -1.006 16.022 1.00 89.19 227 GLN A O 1
ATOM 1769 N N . PHE A 1 228 ? 19.535 -0.043 14.700 1.00 89.88 228 PHE A N 1
ATOM 1770 C CA . PHE A 1 228 ? 18.633 0.915 14.056 1.00 89.88 228 PHE A CA 1
ATOM 1771 C C . PHE A 1 228 ? 18.293 0.510 12.621 1.00 89.88 228 PHE A C 1
ATOM 1773 O O . PHE A 1 228 ? 19.119 -0.060 11.905 1.00 89.88 228 PHE A O 1
ATOM 1780 N N . VAL A 1 229 ? 17.071 0.825 12.192 1.00 88.06 229 VAL A N 1
ATOM 1781 C CA . VAL A 1 229 ? 16.572 0.625 10.826 1.00 88.06 229 VAL A CA 1
ATOM 1782 C C . VAL A 1 229 ? 15.734 1.826 10.388 1.00 88.06 229 VAL A C 1
ATOM 1784 O O . VAL A 1 229 ? 15.071 2.454 11.211 1.00 88.06 229 VAL A O 1
ATOM 1787 N N . VAL A 1 230 ? 15.742 2.141 9.090 1.00 86.94 230 VAL A N 1
ATOM 1788 C CA . VAL A 1 230 ? 14.831 3.144 8.518 1.00 86.94 230 VAL A CA 1
ATOM 1789 C C . VAL A 1 230 ? 13.493 2.472 8.225 1.00 86.94 230 VAL A C 1
ATOM 1791 O O . VAL A 1 230 ? 13.440 1.504 7.466 1.00 86.94 230 VAL A O 1
ATOM 1794 N N . TYR A 1 231 ? 12.410 2.986 8.799 1.00 81.25 231 TYR A N 1
ATOM 1795 C CA . TYR A 1 231 ? 11.051 2.511 8.565 1.00 81.25 231 TYR A CA 1
ATOM 1796 C C . TYR A 1 231 ? 10.112 3.697 8.353 1.00 81.25 231 TYR A C 1
ATOM 1798 O O . TYR A 1 231 ? 10.019 4.576 9.200 1.00 81.25 231 TYR A O 1
ATOM 1806 N N . ARG A 1 232 ? 9.405 3.719 7.214 1.00 79.88 232 ARG A N 1
ATOM 1807 C CA . ARG A 1 232 ? 8.449 4.785 6.841 1.00 79.88 232 ARG A CA 1
ATOM 1808 C C . ARG A 1 232 ? 9.004 6.217 6.972 1.00 79.88 232 ARG A C 1
ATOM 1810 O O . ARG A 1 232 ? 8.279 7.117 7.371 1.00 79.88 232 ARG A O 1
ATOM 1817 N N . GLY A 1 233 ? 10.272 6.422 6.615 1.00 83.44 233 GLY A N 1
ATOM 1818 C CA . GLY A 1 233 ? 10.915 7.741 6.678 1.00 83.44 233 GLY A CA 1
ATOM 1819 C C . GLY A 1 233 ? 11.411 8.146 8.069 1.00 83.44 233 GLY A C 1
ATOM 1820 O O . GLY A 1 233 ? 11.855 9.272 8.240 1.00 83.44 233 GLY A O 1
ATOM 1821 N N . GLU A 1 234 ? 11.378 7.238 9.044 1.00 87.25 234 GLU A N 1
ATOM 1822 C CA . GLU A 1 234 ? 11.862 7.473 10.405 1.00 87.25 234 GLU A CA 1
ATOM 1823 C C . GLU A 1 234 ? 12.944 6.453 10.775 1.00 87.25 234 GLU A C 1
ATOM 1825 O O . GLU A 1 234 ? 12.934 5.311 10.303 1.00 87.25 234 GLU A O 1
ATOM 1830 N N . ILE A 1 235 ? 13.872 6.842 11.651 1.00 89.25 235 ILE A N 1
ATOM 1831 C CA . ILE A 1 235 ? 14.849 5.922 12.242 1.00 89.25 235 ILE A CA 1
ATOM 1832 C C . ILE A 1 235 ? 14.227 5.281 13.479 1.00 89.25 235 ILE A C 1
ATOM 1834 O O . ILE A 1 235 ? 13.885 5.960 14.444 1.00 89.25 235 ILE A O 1
ATOM 1838 N N . VAL A 1 236 ? 14.111 3.957 13.469 1.00 87.62 236 VAL A N 1
ATOM 1839 C CA . VAL A 1 236 ? 13.484 3.183 14.543 1.00 87.62 236 VAL A CA 1
ATOM 1840 C C . VAL A 1 236 ? 14.473 2.139 15.059 1.00 87.62 236 VAL A C 1
ATOM 1842 O O . VAL A 1 236 ? 15.237 1.553 14.290 1.00 87.62 236 VAL A O 1
ATOM 1845 N N . LYS A 1 237 ? 14.470 1.879 16.371 1.00 85.19 237 LYS A N 1
ATOM 1846 C CA . LYS A 1 237 ? 15.196 0.732 16.938 1.00 85.19 237 LYS A CA 1
ATOM 1847 C C . LYS A 1 237 ? 14.511 -0.567 16.495 1.00 85.19 237 LYS A C 1
ATOM 1849 O O . LYS A 1 237 ? 13.298 -0.709 16.635 1.00 85.19 237 LYS A O 1
ATOM 1854 N N . ARG A 1 238 ? 15.290 -1.533 16.004 1.00 73.88 238 ARG A N 1
ATOM 1855 C CA . ARG A 1 238 ? 14.834 -2.833 15.479 1.00 73.88 238 ARG A CA 1
ATOM 1856 C C . ARG A 1 238 ? 13.931 -3.591 16.462 1.00 73.88 238 ARG A C 1
ATOM 1858 O O . ARG A 1 238 ? 12.987 -4.243 16.034 1.00 73.88 238 ARG A O 1
ATOM 1865 N N . PHE A 1 239 ? 14.194 -3.465 17.762 1.00 63.56 239 PHE A N 1
ATOM 1866 C CA . PHE A 1 239 ? 13.481 -4.158 18.840 1.00 63.56 239 PHE A CA 1
ATOM 1867 C C . PHE A 1 239 ? 12.325 -3.357 19.449 1.00 63.56 239 PHE A C 1
ATOM 1869 O O . PHE A 1 239 ? 12.026 -3.530 20.624 1.00 63.56 239 PHE A O 1
ATOM 1876 N N . ILE A 1 240 ? 11.677 -2.460 18.706 1.00 54.50 240 ILE A N 1
ATOM 1877 C CA . ILE A 1 240 ? 10.406 -1.880 19.155 1.00 54.50 240 ILE A CA 1
ATOM 1878 C C . ILE A 1 240 ? 9.292 -2.688 18.482 1.00 54.50 240 ILE A C 1
ATOM 1880 O O . ILE A 1 240 ? 8.930 -2.375 17.343 1.00 54.50 240 ILE A O 1
ATOM 1884 N N . PRO A 1 241 ? 8.698 -3.704 19.148 1.00 48.50 241 PRO A N 1
ATOM 1885 C CA . PRO A 1 241 ? 7.416 -4.213 18.710 1.00 48.50 241 PRO A CA 1
ATOM 1886 C C . PRO A 1 241 ? 6.452 -3.035 18.777 1.00 48.50 241 PRO A C 1
ATOM 1888 O O . PRO A 1 241 ? 6.072 -2.587 19.862 1.00 48.50 241 PRO A O 1
ATOM 1891 N N . ARG A 1 242 ? 6.027 -2.516 17.622 1.00 49.00 242 ARG A N 1
ATOM 1892 C CA . ARG A 1 242 ? 4.815 -1.701 17.567 1.00 49.00 242 ARG A CA 1
ATOM 1893 C C . ARG A 1 242 ? 3.667 -2.654 17.878 1.00 49.00 242 ARG A C 1
ATOM 1895 O O . ARG A 1 242 ? 3.018 -3.162 16.970 1.00 49.00 242 ARG A O 1
ATOM 1902 N N . LYS A 1 243 ? 3.438 -2.929 19.169 1.00 46.28 243 LYS A N 1
ATOM 1903 C CA . LYS A 1 243 ? 2.179 -3.487 19.653 1.00 46.28 243 LYS A CA 1
ATOM 1904 C C . LYS A 1 243 ? 1.117 -2.504 19.182 1.00 46.28 243 LYS A C 1
ATOM 1906 O O . LYS A 1 243 ? 0.879 -1.483 19.823 1.00 46.28 243 LYS A O 1
ATOM 1911 N N . GLN A 1 244 ? 0.501 -2.777 18.033 1.00 49.47 244 GLN A N 1
ATOM 1912 C CA . GLN A 1 244 ? -0.806 -2.217 17.752 1.00 49.47 244 GLN A CA 1
ATOM 1913 C C . GLN A 1 244 ? -1.637 -2.649 18.949 1.00 49.47 244 GLN A C 1
ATOM 1915 O O . GLN A 1 244 ? -1.805 -3.850 19.169 1.00 49.47 244 GLN A O 1
ATOM 1920 N N . ARG A 1 245 ? -2.040 -1.699 19.802 1.00 45.91 245 ARG A N 1
ATOM 1921 C CA . ARG A 1 245 ? -2.981 -2.010 20.873 1.00 45.91 245 ARG A CA 1
ATOM 1922 C C . ARG A 1 245 ? -4.171 -2.642 20.168 1.00 45.91 245 ARG A C 1
ATOM 1924 O O . ARG A 1 245 ? -4.881 -1.950 19.439 1.00 45.91 245 ARG A O 1
ATOM 1931 N N . LYS A 1 246 ? -4.328 -3.960 20.314 1.00 50.38 246 LYS A N 1
ATOM 1932 C CA . LYS A 1 246 ? -5.552 -4.641 19.923 1.00 50.38 246 LYS A CA 1
ATOM 1933 C C . LYS A 1 246 ? -6.614 -3.957 20.764 1.00 50.38 246 LYS A C 1
ATOM 1935 O O . LYS A 1 246 ? -6.603 -4.080 21.984 1.00 50.38 246 LYS A O 1
ATOM 1940 N N . ILE A 1 247 ? -7.420 -3.115 20.132 1.00 55.47 247 ILE A N 1
ATOM 1941 C CA . ILE A 1 247 ? -8.538 -2.485 20.817 1.00 55.47 247 ILE A CA 1
ATOM 1942 C C . ILE A 1 247 ? -9.460 -3.644 21.159 1.00 55.47 247 ILE A C 1
ATOM 1944 O O . ILE A 1 247 ? -9.997 -4.286 20.257 1.00 55.47 247 ILE A O 1
ATOM 1948 N N . SER A 1 248 ? -9.562 -3.973 22.444 1.00 61.22 248 SER A N 1
ATOM 1949 C CA . SER A 1 248 ? -10.548 -4.933 22.907 1.00 61.22 248 SER A CA 1
ATOM 1950 C C . SER A 1 248 ? -11.912 -4.276 22.743 1.00 61.22 248 SER A C 1
ATOM 1952 O O . SER A 1 248 ? -12.320 -3.408 23.506 1.00 61.22 248 SER A O 1
ATOM 1954 N N . TRP A 1 249 ? -12.633 -4.692 21.708 1.00 66.38 249 TRP A N 1
ATOM 1955 C CA . TRP A 1 249 ? -13.995 -4.236 21.425 1.00 66.38 249 TRP A CA 1
ATOM 1956 C C . TRP A 1 249 ? -15.036 -4.700 22.450 1.00 66.38 249 TRP A C 1
ATOM 1958 O O . TRP A 1 249 ? -16.217 -4.377 22.303 1.00 66.38 249 TRP A O 1
ATOM 1968 N N . ASN A 1 250 ? -14.583 -5.465 23.445 1.00 69.88 250 ASN A N 1
ATOM 1969 C CA . ASN A 1 250 ? -15.381 -6.101 24.484 1.00 69.88 250 ASN A CA 1
ATOM 1970 C C . ASN A 1 250 ? -15.461 -5.249 25.760 1.00 69.88 250 ASN A C 1
ATOM 1972 O O . ASN A 1 250 ? -16.159 -5.631 26.688 1.00 69.88 250 ASN A O 1
ATOM 1976 N N . VAL A 1 251 ? -14.747 -4.117 25.828 1.00 82.81 251 VAL A N 1
ATOM 1977 C CA . VAL A 1 251 ? -14.736 -3.244 27.009 1.00 82.81 251 VAL A CA 1
ATOM 1978 C C . VAL A 1 251 ? -15.129 -1.833 26.595 1.00 82.81 251 VAL A C 1
ATOM 1980 O O . VAL A 1 251 ? -14.531 -1.251 25.687 1.00 82.81 251 VAL A O 1
ATOM 1983 N N . TYR A 1 252 ? -16.142 -1.276 27.259 1.00 88.12 252 TYR A N 1
ATOM 1984 C CA . TYR A 1 252 ? -16.520 0.114 27.045 1.00 88.12 252 TYR A CA 1
ATOM 1985 C C . TYR A 1 252 ? -15.423 1.067 27.554 1.00 88.12 252 TYR A C 1
ATOM 1987 O O . TYR A 1 252 ? -14.750 0.778 28.545 1.00 88.12 252 TYR A O 1
ATOM 1995 N N . PRO A 1 253 ? -15.229 2.229 26.908 1.00 90.00 253 PRO A N 1
ATOM 1996 C CA . PRO A 1 253 ? -14.366 3.278 27.433 1.00 90.00 253 PRO A CA 1
ATOM 1997 C C . PRO A 1 253 ? -14.765 3.691 28.855 1.00 90.00 253 PRO A C 1
ATOM 1999 O O . PRO A 1 253 ? -15.946 3.702 29.198 1.00 90.00 253 PRO A O 1
ATOM 2002 N N . ARG A 1 254 ? -13.784 4.119 29.658 1.00 91.19 254 ARG A N 1
ATOM 2003 C CA . ARG A 1 254 ? -13.967 4.388 31.094 1.00 91.19 254 ARG A CA 1
ATOM 2004 C C . ARG A 1 254 ? -15.086 5.383 31.417 1.00 91.19 254 ARG A C 1
ATOM 2006 O O . ARG A 1 254 ? -15.795 5.182 32.386 1.00 91.19 254 ARG A O 1
ATOM 2013 N N . HIS A 1 255 ? -15.298 6.401 30.584 1.00 94.31 255 HIS A N 1
ATOM 2014 C CA . HIS A 1 255 ? -16.395 7.353 30.793 1.00 94.31 255 HIS A CA 1
ATOM 2015 C C . HIS A 1 255 ? -17.785 6.701 30.682 1.00 94.31 255 HIS A C 1
ATOM 2017 O O . HIS A 1 255 ? -18.671 7.047 31.449 1.00 94.31 255 HIS A O 1
ATOM 2023 N N . ILE A 1 256 ? -17.970 5.730 29.777 1.00 95.19 256 ILE A N 1
ATOM 2024 C CA . ILE A 1 256 ? -19.234 4.987 29.656 1.00 95.19 256 ILE A CA 1
ATOM 2025 C C . ILE A 1 256 ? -19.429 4.106 30.888 1.00 95.19 256 ILE A C 1
ATOM 2027 O O . ILE A 1 256 ? -20.517 4.081 31.446 1.00 95.19 256 ILE A O 1
ATOM 2031 N N . LEU A 1 257 ? -18.369 3.430 31.343 1.00 93.75 257 LEU A N 1
ATOM 2032 C CA . LEU A 1 257 ? -18.419 2.619 32.564 1.00 93.75 257 LEU A CA 1
ATOM 2033 C C . LEU A 1 257 ? -18.787 3.466 33.789 1.00 93.75 257 LEU A C 1
ATOM 2035 O O . LEU A 1 257 ? -19.658 3.069 34.553 1.00 93.75 257 LEU A O 1
ATOM 2039 N N . ASN A 1 258 ? -18.201 4.658 33.925 1.00 95.56 258 ASN A N 1
ATOM 2040 C CA . ASN A 1 258 ? -18.532 5.583 35.008 1.00 95.56 258 ASN A CA 1
ATOM 2041 C C . ASN A 1 258 ? -20.006 6.026 34.953 1.00 95.56 258 ASN A C 1
ATOM 2043 O O . ASN A 1 258 ? -20.660 6.079 35.988 1.00 95.56 258 ASN A O 1
ATOM 2047 N N . LEU A 1 259 ? -20.544 6.316 33.761 1.00 96.81 259 LEU A N 1
ATOM 2048 C CA . LEU A 1 259 ? -21.963 6.659 33.590 1.00 96.81 259 LEU A CA 1
ATOM 2049 C C . LEU A 1 259 ? -22.880 5.478 33.949 1.00 96.81 259 LEU A C 1
ATOM 2051 O O . LEU A 1 259 ? -23.903 5.672 34.600 1.00 96.81 259 LEU A O 1
ATOM 2055 N N . MET A 1 260 ? -22.502 4.248 33.579 1.00 94.62 260 MET A N 1
ATOM 2056 C CA . MET A 1 260 ? -23.229 3.038 33.989 1.00 94.62 260 MET A CA 1
ATOM 2057 C C . MET A 1 260 ? -23.237 2.885 35.513 1.00 94.62 260 MET A C 1
ATOM 2059 O O . MET A 1 260 ? -24.285 2.619 36.095 1.00 94.62 260 MET A O 1
ATOM 2063 N N . GLU A 1 261 ? -22.088 3.080 36.160 1.00 94.75 261 GLU A N 1
ATOM 2064 C CA . GLU A 1 261 ? -21.947 2.990 37.614 1.00 94.75 261 GLU A CA 1
ATOM 2065 C C . GLU A 1 261 ? -22.769 4.067 38.335 1.00 94.75 261 GLU A C 1
ATOM 2067 O O . GLU A 1 261 ? -23.508 3.757 39.266 1.00 94.75 261 GLU A O 1
ATOM 2072 N N . GLN A 1 262 ? -22.718 5.316 37.863 1.00 95.56 262 GLN A N 1
ATOM 2073 C CA . GLN A 1 262 ? -23.524 6.414 38.403 1.00 95.56 262 GLN A CA 1
ATOM 2074 C C . GLN A 1 262 ? -25.023 6.150 38.260 1.00 95.56 262 GLN A C 1
ATOM 2076 O O . GLN A 1 262 ? -25.767 6.325 39.225 1.00 95.56 262 GLN A O 1
ATOM 2081 N N . ARG A 1 263 ? -25.465 5.684 37.085 1.00 95.94 263 ARG A N 1
ATOM 2082 C CA . ARG A 1 263 ? -26.863 5.310 36.851 1.00 95.94 263 ARG A CA 1
ATOM 2083 C C . ARG A 1 263 ? -27.305 4.217 37.818 1.00 95.94 263 ARG A C 1
ATOM 2085 O O . ARG A 1 263 ? -28.353 4.345 38.439 1.00 95.94 263 ARG A O 1
ATOM 2092 N N . ASN A 1 264 ? -26.509 3.157 37.954 1.00 93.44 264 ASN A N 1
ATOM 2093 C CA . ASN A 1 264 ? -26.832 2.036 38.835 1.00 93.44 264 ASN A CA 1
ATOM 2094 C C . ASN A 1 264 ? -26.873 2.477 40.304 1.00 93.44 264 ASN A C 1
ATOM 2096 O O . ASN A 1 264 ? -27.788 2.100 41.025 1.00 93.44 264 ASN A O 1
ATOM 2100 N N . ARG A 1 265 ? -25.944 3.341 40.732 1.00 94.50 265 ARG A N 1
ATOM 2101 C CA . ARG A 1 265 ? -25.961 3.918 42.080 1.00 94.50 265 ARG A CA 1
ATOM 2102 C C . ARG A 1 265 ? -27.233 4.723 42.343 1.00 94.50 265 ARG A C 1
ATOM 2104 O O . ARG A 1 265 ? -27.826 4.554 43.399 1.00 94.50 265 ARG A O 1
ATOM 2111 N N . LEU A 1 266 ? -27.649 5.585 41.411 1.00 93.56 266 LEU A N 1
ATOM 2112 C CA . LEU A 1 266 ? -28.893 6.348 41.558 1.00 93.56 266 LEU A CA 1
ATOM 2113 C C . LEU A 1 266 ? -30.121 5.437 41.571 1.00 93.56 266 LEU A C 1
ATOM 2115 O O . LEU A 1 266 ? -31.011 5.653 42.382 1.00 93.56 266 LEU A O 1
ATOM 2119 N N . PHE A 1 267 ? -30.143 4.408 40.720 1.00 93.00 267 PHE A N 1
ATOM 2120 C CA . PHE A 1 267 ? -31.225 3.426 40.692 1.00 93.00 267 PHE A CA 1
ATOM 2121 C C . PHE A 1 267 ? -31.425 2.751 42.053 1.00 93.00 267 PHE A C 1
ATOM 2123 O O . PHE A 1 267 ? -32.553 2.562 42.477 1.00 93.00 267 PHE A O 1
ATOM 2130 N N . SER A 1 268 ? -30.335 2.420 42.750 1.00 91.56 268 SER A N 1
ATOM 2131 C CA . SER A 1 268 ? -30.395 1.768 44.063 1.00 91.56 268 SER A CA 1
ATOM 2132 C C . SER A 1 268 ? -30.688 2.713 45.232 1.00 91.56 268 SER A C 1
ATOM 2134 O O . SER A 1 268 ? -30.976 2.233 46.320 1.00 91.56 268 SER A O 1
ATOM 2136 N N . GLN A 1 269 ? -30.542 4.030 45.055 1.00 93.44 269 GLN A N 1
ATOM 2137 C CA . GLN A 1 269 ? -30.682 5.017 46.137 1.00 93.44 269 GLN A CA 1
ATOM 2138 C C . GLN A 1 269 ? -32.028 5.748 46.138 1.00 93.44 269 GLN A C 1
ATOM 2140 O O . GLN A 1 269 ? -32.321 6.450 47.100 1.00 93.44 269 GLN A O 1
ATOM 2145 N N . LEU A 1 270 ? -32.801 5.652 45.058 1.00 91.12 270 LEU A N 1
ATOM 2146 C CA . LEU A 1 270 ? -34.058 6.373 44.883 1.00 91.12 270 LEU A CA 1
ATOM 2147 C C . LEU A 1 270 ? -35.237 5.416 45.054 1.00 91.12 270 LEU A C 1
ATOM 2149 O O . LEU A 1 270 ? -35.225 4.342 44.460 1.00 91.12 270 LEU A O 1
ATOM 2153 N N . ASP A 1 271 ? -36.262 5.840 45.797 1.00 89.88 271 ASP A N 1
ATOM 2154 C CA . ASP A 1 271 ? -37.499 5.060 45.968 1.00 89.88 271 ASP A CA 1
ATOM 2155 C C . ASP A 1 271 ? -38.269 4.928 44.645 1.00 89.88 271 ASP A C 1
ATOM 2157 O O . ASP A 1 271 ? -38.766 3.856 44.310 1.00 89.88 271 ASP A O 1
ATOM 2161 N N . ASP A 1 272 ? -38.302 6.008 43.855 1.00 91.69 272 ASP A N 1
ATOM 2162 C CA . ASP A 1 272 ? -38.796 6.005 42.477 1.00 91.69 272 ASP A CA 1
ATOM 2163 C C . ASP A 1 272 ? -37.749 6.618 41.523 1.00 91.69 272 ASP A C 1
ATOM 2165 O O . ASP A 1 272 ? -37.669 7.844 41.353 1.00 91.69 272 ASP A O 1
ATOM 2169 N N . PRO A 1 273 ? -36.908 5.779 40.891 1.00 83.31 273 PRO A N 1
ATOM 2170 C CA . PRO A 1 273 ? -35.851 6.231 39.994 1.00 83.31 273 PRO A CA 1
ATOM 2171 C C . PRO A 1 273 ? -36.370 6.975 38.761 1.00 83.31 273 PRO A C 1
ATOM 2173 O O . PRO A 1 273 ? -35.667 7.836 38.233 1.00 83.31 273 PRO A O 1
ATOM 2176 N N . LEU A 1 274 ? -37.578 6.656 38.287 1.00 84.38 274 LEU A N 1
ATOM 2177 C CA . LEU A 1 274 ? -38.108 7.185 37.027 1.00 84.38 274 LEU A CA 1
ATOM 2178 C C . LEU A 1 274 ? -38.598 8.629 37.156 1.00 84.38 274 LEU A C 1
ATOM 2180 O O . LEU A 1 274 ? -38.578 9.372 36.175 1.00 84.38 274 LEU A O 1
ATOM 2184 N N . THR A 1 275 ? -38.953 9.044 38.369 1.00 91.19 275 THR A N 1
ATOM 2185 C CA . THR A 1 275 ? -39.394 10.412 38.669 1.00 91.19 275 THR A CA 1
ATOM 2186 C C . THR A 1 275 ? -38.213 11.367 38.910 1.00 91.19 275 THR A C 1
ATOM 2188 O O . THR A 1 275 ? -38.365 12.587 38.893 1.00 91.19 275 THR A O 1
ATOM 2191 N N . SER A 1 276 ? -36.993 10.842 39.081 1.00 95.19 276 SER A N 1
ATOM 2192 C CA . SER A 1 276 ?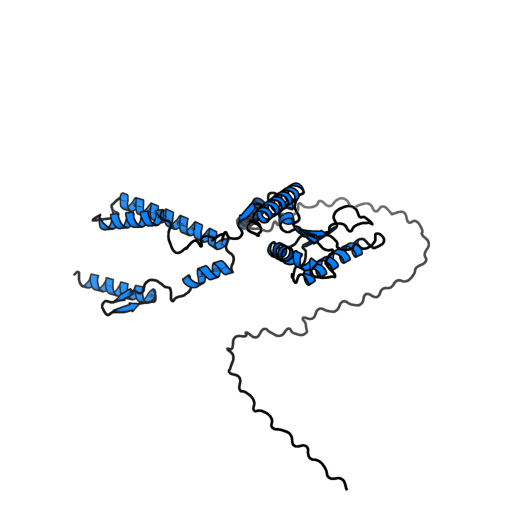 -35.796 11.653 39.324 1.00 95.19 276 SER A CA 1
ATOM 2193 C C . SER A 1 276 ? -35.174 12.201 38.039 1.00 95.19 276 SER A C 1
ATOM 2195 O O . SER A 1 276 ? -34.598 11.465 37.233 1.00 95.19 276 SER A O 1
ATOM 2197 N N . ASP A 1 277 ? -35.152 13.530 37.907 1.00 95.62 277 ASP A N 1
ATOM 2198 C CA . ASP A 1 277 ? -34.475 14.226 36.804 1.00 95.62 277 ASP A CA 1
ATOM 2199 C C . ASP A 1 277 ? -32.996 13.846 36.676 1.00 95.62 277 ASP A C 1
ATOM 2201 O O . ASP A 1 277 ? -32.468 13.709 35.572 1.00 95.62 277 ASP A O 1
ATOM 2205 N N . LYS A 1 278 ? -32.311 13.627 37.807 1.00 93.69 278 LYS A N 1
ATOM 2206 C CA . LYS A 1 278 ? -30.895 13.230 37.812 1.00 93.69 278 LYS A CA 1
ATOM 2207 C C . LYS A 1 278 ? -30.704 11.851 37.186 1.00 93.69 278 LYS A C 1
ATOM 2209 O O . LYS A 1 278 ? -29.766 11.661 36.415 1.00 93.69 278 LYS A O 1
ATOM 2214 N N . TYR A 1 279 ? -31.585 10.904 37.505 1.00 94.56 279 TYR A N 1
ATOM 2215 C CA . TYR A 1 279 ? -31.532 9.559 36.939 1.00 94.56 279 TYR A CA 1
ATOM 2216 C C . TYR A 1 279 ? -31.817 9.577 35.434 1.00 94.56 279 TYR A C 1
ATOM 2218 O O . TYR A 1 279 ? -31.080 8.955 34.661 1.00 94.56 279 TYR A O 1
ATOM 2226 N N . ARG A 1 280 ? -32.834 10.341 35.014 1.00 95.62 280 ARG A N 1
ATOM 2227 C CA . ARG A 1 280 ? -33.183 10.520 33.601 1.00 95.62 280 ARG A CA 1
ATOM 2228 C C . ARG A 1 280 ? -32.022 11.111 32.802 1.00 95.62 280 ARG A C 1
ATOM 2230 O O . ARG A 1 280 ? -31.600 10.510 31.819 1.00 95.62 280 ARG A O 1
ATOM 2237 N N . ASN A 1 281 ? -31.427 12.202 33.282 1.00 96.62 281 ASN A N 1
ATOM 2238 C CA . ASN A 1 281 ? -30.321 12.873 32.594 1.00 96.62 281 ASN A CA 1
ATOM 2239 C C . ASN A 1 281 ? -29.096 11.960 32.417 1.00 96.62 281 ASN A C 1
ATOM 2241 O O . ASN A 1 281 ? -28.534 11.884 31.325 1.00 96.62 281 ASN A O 1
ATOM 2245 N N . ILE A 1 282 ? -28.697 11.223 33.464 1.00 96.25 282 ILE A N 1
ATOM 2246 C CA . ILE A 1 282 ? -27.567 10.282 33.370 1.00 96.25 282 ILE A CA 1
ATOM 2247 C C . ILE A 1 282 ? -27.893 9.128 32.416 1.00 96.25 282 ILE A C 1
ATOM 2249 O O . ILE A 1 282 ? -27.018 8.672 31.678 1.00 96.25 282 ILE A O 1
ATOM 2253 N N . SER A 1 283 ? -29.141 8.660 32.403 1.00 94.75 283 SER A N 1
ATOM 2254 C CA . SER A 1 283 ? -29.580 7.594 31.497 1.00 94.75 283 SER A CA 1
ATOM 2255 C C . SER A 1 283 ? -29.532 8.036 30.032 1.00 94.75 283 SER A C 1
ATOM 2257 O O . SER A 1 283 ? -28.978 7.315 29.200 1.00 94.75 283 SER A O 1
ATOM 2259 N N . GLU A 1 284 ? -30.016 9.241 29.726 1.00 95.94 284 GLU A N 1
ATOM 2260 C CA . GLU A 1 284 ? -29.944 9.834 28.384 1.00 95.94 284 GLU A CA 1
ATOM 2261 C C . GLU A 1 284 ? -28.491 10.056 27.932 1.00 95.94 284 GLU A C 1
ATOM 2263 O O . GLU A 1 284 ? -28.117 9.743 26.794 1.00 95.94 284 GLU A O 1
ATOM 2268 N N . GLU A 1 285 ? -27.633 10.554 28.827 1.00 96.94 285 GLU A N 1
ATOM 2269 C CA . GLU A 1 285 ? -26.214 10.757 28.534 1.00 96.94 285 GLU A CA 1
ATOM 2270 C C . GLU A 1 285 ? -25.493 9.426 28.275 1.00 96.94 285 GLU A C 1
ATOM 2272 O O . GLU A 1 285 ? -24.747 9.290 27.295 1.00 96.94 285 GLU A O 1
ATOM 2277 N N . LEU A 1 286 ? -25.763 8.411 29.099 1.00 96.38 286 LEU A N 1
ATOM 2278 C CA . LEU A 1 286 ? -25.239 7.063 28.913 1.00 96.38 286 LEU A CA 1
ATOM 2279 C C . LEU A 1 286 ? -25.643 6.496 27.547 1.00 96.38 286 LEU A C 1
ATOM 2281 O O . LEU A 1 286 ? -24.785 6.001 26.806 1.00 96.38 286 LEU A O 1
ATOM 2285 N N . GLU A 1 287 ? -26.921 6.592 27.183 1.00 94.94 287 GLU A N 1
ATOM 2286 C CA . GLU A 1 287 ? -27.427 6.080 25.911 1.00 94.94 287 GLU A CA 1
ATOM 2287 C C . GLU A 1 287 ? -26.771 6.783 24.715 1.00 94.94 287 GLU A C 1
ATOM 2289 O O . GLU A 1 287 ? -26.283 6.129 23.783 1.00 94.94 287 GLU A O 1
ATOM 2294 N N . LYS A 1 288 ? -26.652 8.114 24.772 1.00 97.25 288 LYS A N 1
ATOM 2295 C CA . LYS A 1 288 ? -25.953 8.917 23.760 1.00 97.25 288 LYS A CA 1
ATOM 2296 C C . LYS A 1 288 ? -24.511 8.447 23.562 1.00 97.25 288 LYS A C 1
ATOM 2298 O O . LYS A 1 288 ? -24.056 8.296 22.420 1.00 97.25 288 LYS A O 1
ATOM 2303 N N . HIS A 1 289 ? -23.785 8.189 24.648 1.00 95.38 289 HIS A N 1
ATOM 2304 C CA . HIS A 1 289 ? -22.402 7.720 24.589 1.00 95.38 289 HIS A CA 1
ATOM 2305 C C . HIS A 1 289 ? -22.281 6.283 24.069 1.00 95.38 289 HIS A C 1
ATOM 2307 O O . HIS A 1 289 ? -21.400 6.008 23.246 1.00 95.38 289 HIS A O 1
ATOM 2313 N N . ILE A 1 290 ? -23.188 5.385 24.461 1.00 93.25 290 ILE A N 1
ATOM 2314 C CA . ILE A 1 290 ? -23.255 4.020 23.926 1.00 93.25 290 ILE A CA 1
ATOM 2315 C C . ILE A 1 290 ? -23.518 4.054 22.417 1.00 93.25 290 ILE A C 1
ATOM 2317 O O . ILE A 1 290 ? -22.793 3.408 21.656 1.00 93.25 290 ILE A O 1
ATOM 2321 N N . LYS A 1 291 ? -24.495 4.845 21.957 1.00 93.31 291 LYS A N 1
ATOM 2322 C CA . LYS A 1 291 ? -24.828 4.984 20.531 1.00 93.31 291 LYS A CA 1
ATOM 2323 C C . LYS A 1 291 ? -23.647 5.528 19.730 1.00 93.31 291 LYS A C 1
ATOM 2325 O O . LYS A 1 291 ? -23.295 4.975 18.688 1.00 93.31 291 LYS A O 1
ATOM 2330 N N . LYS A 1 292 ? -22.972 6.562 20.246 1.00 94.38 292 LYS A N 1
ATOM 2331 C CA . LYS A 1 292 ? -21.761 7.127 19.630 1.00 94.38 292 LYS A CA 1
ATOM 2332 C C . LYS A 1 292 ? -20.625 6.105 19.560 1.00 94.38 292 LYS A C 1
ATOM 2334 O O . LYS A 1 292 ? -19.941 6.024 18.540 1.00 94.38 292 LYS A O 1
ATOM 2339 N N . PHE A 1 293 ? -20.427 5.316 20.616 1.00 92.44 293 PHE A N 1
ATOM 2340 C CA . PHE A 1 293 ? -19.412 4.266 20.643 1.00 92.44 293 PHE A CA 1
ATOM 2341 C C . PHE A 1 293 ? -19.713 3.147 19.641 1.00 92.44 293 PHE A C 1
ATOM 2343 O O . PHE A 1 293 ? -18.807 2.749 18.909 1.00 92.44 293 PHE A O 1
ATOM 2350 N N . ARG A 1 294 ? -20.970 2.691 19.550 1.00 87.00 294 ARG A N 1
ATOM 2351 C CA . ARG A 1 294 ? -21.415 1.707 18.548 1.00 87.00 294 ARG A CA 1
ATOM 2352 C C . ARG A 1 294 ? -21.187 2.224 17.126 1.00 87.00 294 ARG A C 1
ATOM 2354 O O . ARG A 1 294 ? -20.452 1.596 16.380 1.00 87.00 294 ARG A O 1
ATOM 2361 N N . ALA A 1 295 ? -21.641 3.436 16.803 1.00 87.88 295 ALA A N 1
ATOM 2362 C CA . ALA A 1 295 ? -21.422 4.033 15.481 1.00 87.88 295 ALA A CA 1
ATOM 2363 C C . ALA A 1 295 ? -19.928 4.189 15.128 1.00 87.88 295 ALA A C 1
ATOM 2365 O O . ALA A 1 295 ? -19.510 3.944 13.994 1.00 87.88 295 ALA A O 1
ATOM 2366 N N . PHE A 1 296 ? -19.093 4.582 16.097 1.00 89.06 296 PHE A N 1
ATOM 2367 C CA . PHE A 1 296 ? -17.641 4.637 15.912 1.00 89.06 296 PHE A CA 1
ATOM 2368 C C . PHE A 1 296 ? -17.041 3.249 15.655 1.00 89.06 296 PHE A C 1
ATOM 2370 O O . PHE A 1 296 ? -16.185 3.098 14.778 1.00 89.06 296 PHE A O 1
ATOM 2377 N N . LYS A 1 297 ? -17.482 2.247 16.418 1.00 83.94 297 LYS A N 1
ATOM 2378 C CA . LYS A 1 297 ? -17.070 0.851 16.277 1.00 83.94 297 LYS A CA 1
ATOM 2379 C C . LYS A 1 297 ? -17.455 0.311 14.901 1.00 83.94 297 LYS A C 1
ATOM 2381 O O . LYS A 1 297 ? -16.569 -0.170 14.201 1.00 83.94 297 LYS A O 1
ATOM 2386 N N . ASP A 1 298 ? -18.693 0.508 14.465 1.00 83.00 298 ASP A N 1
ATOM 2387 C CA . ASP A 1 298 ? -19.195 0.066 13.159 1.00 83.00 298 ASP A CA 1
ATOM 2388 C C . ASP A 1 298 ? -18.421 0.724 12.011 1.00 83.00 298 ASP A C 1
ATOM 2390 O O . ASP A 1 298 ? -17.921 0.048 11.112 1.00 83.00 298 ASP A O 1
ATOM 2394 N N . LYS A 1 299 ? -18.194 2.043 12.094 1.00 86.62 299 LYS A N 1
ATOM 2395 C CA . LYS A 1 299 ? -17.376 2.788 11.123 1.00 86.62 299 LYS A CA 1
ATOM 2396 C C . LYS A 1 299 ? -15.924 2.312 11.072 1.00 86.62 299 LYS A C 1
ATOM 2398 O O . LYS A 1 299 ? -15.255 2.477 10.052 1.00 86.62 299 LYS A O 1
ATOM 2403 N N . LYS A 1 300 ? -15.384 1.792 12.176 1.00 84.25 300 LYS A N 1
ATOM 2404 C CA . LYS A 1 300 ? -14.022 1.252 12.196 1.00 84.25 300 LYS A CA 1
ATOM 2405 C C . LYS A 1 300 ? -13.985 -0.165 11.641 1.00 84.25 300 LYS A C 1
ATOM 2407 O O . LYS A 1 300 ? -13.080 -0.451 10.866 1.00 84.25 300 LYS A O 1
ATOM 2412 N N . LEU A 1 301 ? -14.958 -1.002 11.997 1.00 81.31 301 LEU A N 1
ATOM 2413 C CA . LEU A 1 301 ? -15.113 -2.362 11.482 1.00 81.31 301 LEU A CA 1
ATOM 2414 C C . LEU A 1 301 ? -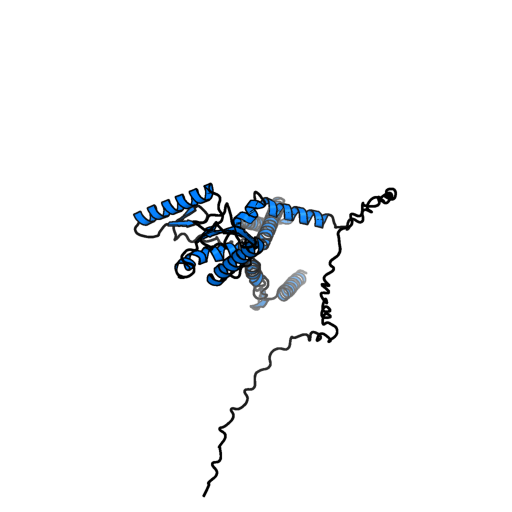15.296 -2.366 9.961 1.00 81.31 301 LEU A C 1
ATOM 2416 O O . LEU A 1 301 ? -14.635 -3.146 9.285 1.00 81.31 301 LEU A O 1
ATOM 2420 N N . SER A 1 302 ? -16.071 -1.431 9.405 1.00 78.50 302 SER A N 1
ATOM 2421 C CA . SER A 1 302 ? -16.253 -1.306 7.950 1.00 78.50 302 SER A CA 1
ATOM 2422 C C . SER A 1 302 ? -14.981 -0.924 7.184 1.00 78.50 302 SER A C 1
ATOM 2424 O O . SER A 1 302 ? -14.900 -1.121 5.977 1.00 78.50 302 SER A O 1
ATOM 2426 N N . ARG A 1 303 ? -13.965 -0.392 7.876 1.00 81.19 303 ARG A N 1
ATOM 2427 C CA . ARG A 1 303 ? -12.649 -0.066 7.302 1.00 81.19 303 ARG A CA 1
ATOM 2428 C C . ARG A 1 303 ? -11.633 -1.198 7.450 1.00 81.19 303 ARG A C 1
ATOM 2430 O O . ARG A 1 303 ? -10.509 -1.062 6.968 1.00 81.19 303 ARG A O 1
ATOM 2437 N N . MET A 1 304 ? -11.969 -2.261 8.179 1.00 81.06 304 MET A N 1
ATOM 2438 C CA . MET A 1 304 ? -11.081 -3.406 8.365 1.00 81.06 304 MET A CA 1
ATOM 2439 C C . MET A 1 304 ? -11.111 -4.322 7.138 1.00 81.06 304 MET A C 1
ATOM 2441 O O . MET A 1 304 ? -12.034 -4.276 6.330 1.00 81.06 304 MET A O 1
ATOM 2445 N N . SER A 1 305 ? -10.088 -5.169 6.993 1.00 85.25 305 SER A N 1
ATOM 2446 C CA . SER A 1 305 ? -10.110 -6.213 5.967 1.00 85.25 305 SER A CA 1
ATOM 2447 C C . SER A 1 305 ? -11.222 -7.225 6.254 1.00 85.25 305 SER A C 1
ATOM 2449 O O . SER A 1 305 ? -11.544 -7.476 7.419 1.00 85.25 305 SER A O 1
ATOM 2451 N N . SER A 1 306 ? -11.754 -7.856 5.204 1.00 77.88 306 SER A N 1
ATOM 2452 C CA . SER A 1 306 ? -12.771 -8.911 5.313 1.00 77.88 306 SER A CA 1
ATOM 2453 C C . SER A 1 306 ? -12.365 -9.996 6.315 1.00 77.88 306 SER A C 1
ATOM 2455 O O . SER A 1 306 ? -13.145 -10.335 7.195 1.00 77.88 306 SER A O 1
ATOM 2457 N N . GLN A 1 307 ? -11.111 -10.457 6.280 1.00 75.06 307 GLN A N 1
ATOM 2458 C CA . GLN A 1 307 ? -10.576 -11.433 7.240 1.00 75.06 307 GLN A CA 1
ATOM 2459 C C . GLN A 1 307 ? -10.666 -10.962 8.700 1.00 75.06 307 GLN A C 1
ATOM 2461 O O . GLN A 1 307 ? -11.019 -11.738 9.585 1.00 75.06 307 GLN A O 1
ATOM 2466 N N . SER A 1 308 ? -10.367 -9.688 8.964 1.00 75.12 308 SER A N 1
ATOM 2467 C CA . SER A 1 308 ? -10.432 -9.138 10.321 1.00 75.12 308 SER A CA 1
ATOM 2468 C C . SER A 1 308 ? -11.874 -8.947 10.794 1.00 75.12 308 SER A C 1
ATOM 2470 O O . SER A 1 308 ? -12.161 -9.155 11.972 1.00 75.12 308 SER A O 1
ATOM 2472 N N . LEU A 1 309 ? -12.778 -8.576 9.882 1.00 79.94 309 LEU A N 1
ATOM 2473 C CA . LEU A 1 309 ? -14.212 -8.496 10.146 1.00 79.94 309 LEU A CA 1
ATOM 2474 C C . LEU A 1 309 ? -14.782 -9.883 10.471 1.00 79.94 309 LEU A C 1
ATOM 2476 O O . LEU A 1 309 ? -15.443 -10.038 11.492 1.00 79.94 309 LEU A O 1
ATOM 2480 N N . PHE A 1 310 ? -14.455 -10.905 9.674 1.00 77.69 310 PHE A N 1
ATOM 2481 C CA . PHE A 1 310 ? -14.852 -12.290 9.937 1.00 77.69 310 PHE A CA 1
ATOM 2482 C C . PHE A 1 310 ? -14.312 -12.794 11.275 1.00 77.69 310 PHE A C 1
ATOM 2484 O O . PHE A 1 310 ? -15.061 -13.382 12.050 1.00 77.69 310 PHE A O 1
ATOM 2491 N N . ALA A 1 311 ? -13.046 -12.520 11.598 1.00 76.69 311 ALA A N 1
ATOM 2492 C CA . ALA A 1 311 ? -12.476 -12.874 12.897 1.00 76.69 311 ALA A CA 1
ATOM 2493 C C . ALA A 1 311 ? -13.202 -12.189 14.070 1.00 76.69 311 ALA A C 1
ATOM 2495 O O . ALA A 1 311 ? -13.309 -12.774 15.145 1.00 76.69 311 ALA A O 1
ATOM 2496 N N . TYR A 1 312 ? -13.711 -10.969 13.866 1.00 76.25 312 TYR A N 1
ATOM 2497 C CA . TYR A 1 312 ? -14.501 -10.240 14.857 1.00 76.25 312 TYR A CA 1
ATOM 2498 C C . TYR A 1 312 ? -15.947 -10.751 14.977 1.00 76.25 312 TYR A C 1
ATOM 2500 O O . TYR A 1 312 ? -16.466 -10.839 16.087 1.00 76.25 312 TYR A O 1
ATOM 2508 N N . MET A 1 313 ? -16.598 -11.086 13.860 1.00 75.94 313 MET A N 1
ATOM 2509 C CA . MET A 1 313 ? -17.987 -11.558 13.836 1.00 75.94 313 MET A CA 1
ATOM 2510 C C . MET A 1 313 ? -18.122 -13.020 14.259 1.00 75.94 313 MET A C 1
ATOM 2512 O O . MET A 1 313 ? -19.115 -13.379 14.878 1.00 75.94 313 MET A O 1
ATOM 2516 N N . ARG A 1 314 ? -17.127 -13.865 13.973 1.00 77.62 314 ARG A N 1
ATOM 2517 C CA . ARG A 1 314 ? -17.177 -15.308 14.251 1.00 77.62 314 ARG A CA 1
ATOM 2518 C C . ARG A 1 314 ? -17.524 -15.650 15.710 1.00 77.62 314 ARG A C 1
ATOM 2520 O O . ARG A 1 314 ? -18.358 -16.525 15.894 1.00 77.62 314 ARG A O 1
ATOM 2527 N N . PRO A 1 315 ? -16.971 -14.985 16.744 1.00 71.25 315 PRO A N 1
ATOM 2528 C CA . PRO A 1 315 ? -17.388 -15.213 18.126 1.00 71.25 315 PRO A CA 1
ATOM 2529 C C . PRO A 1 315 ? -18.811 -14.736 18.436 1.00 71.25 315 PRO A C 1
ATOM 2531 O O . PRO A 1 315 ? -19.439 -15.325 19.305 1.00 71.25 315 PRO A O 1
ATOM 2534 N N . LEU A 1 316 ? -19.301 -13.686 17.765 1.00 67.88 316 LEU A N 1
ATOM 2535 C CA . LEU A 1 316 ? -20.646 -13.126 17.973 1.00 67.88 316 LEU A CA 1
ATOM 2536 C C . LEU A 1 316 ? -21.738 -13.968 17.307 1.00 67.88 316 LEU A C 1
ATOM 2538 O O . LEU A 1 316 ? -22.846 -14.037 17.815 1.00 67.88 316 LEU A O 1
ATOM 2542 N N . LEU A 1 317 ? -21.415 -14.582 16.168 1.00 67.56 317 LEU A N 1
ATOM 2543 C CA . LEU A 1 317 ? -22.296 -15.490 15.432 1.00 67.56 317 LEU A CA 1
ATOM 2544 C C . LEU A 1 317 ? -22.273 -16.915 15.996 1.00 67.56 317 LEU A C 1
ATOM 2546 O O . LEU A 1 317 ? -23.063 -17.750 15.575 1.00 67.56 317 LEU A O 1
ATOM 2550 N N . ASN A 1 318 ? -21.339 -17.219 16.899 1.00 73.19 318 ASN A N 1
ATOM 2551 C CA . ASN A 1 318 ? -21.275 -18.530 17.520 1.00 73.19 318 ASN A CA 1
ATOM 2552 C C . ASN A 1 318 ? -22.320 -18.604 18.637 1.00 73.19 318 ASN A C 1
ATOM 2554 O O . ASN A 1 318 ? -22.156 -17.965 19.677 1.00 73.19 318 ASN A O 1
ATOM 2558 N N . GLU A 1 319 ? -23.361 -19.410 18.430 1.00 57.78 319 GLU A N 1
ATOM 2559 C CA . GLU A 1 319 ? -24.462 -19.640 19.378 1.00 57.78 319 GLU A CA 1
ATOM 2560 C C . GLU A 1 319 ? -23.969 -20.077 20.766 1.00 57.78 319 GLU A C 1
ATOM 2562 O O . GLU A 1 319 ? -24.587 -19.764 21.778 1.00 57.78 319 GLU A O 1
ATOM 2567 N N . GLN A 1 320 ? -22.795 -20.715 20.851 1.00 59.62 320 GLN A N 1
ATOM 2568 C CA . GLN A 1 320 ? -22.190 -21.106 22.131 1.00 59.62 320 GLN A CA 1
ATOM 2569 C C . GLN A 1 320 ? -21.748 -19.922 23.013 1.00 59.62 320 GLN A C 1
ATOM 2571 O O . GLN A 1 320 ? -21.502 -20.115 24.201 1.00 59.62 320 GLN A O 1
ATOM 2576 N N . ASN A 1 321 ? -21.654 -18.705 22.463 1.00 55.31 321 ASN A N 1
ATOM 2577 C CA . ASN A 1 321 ? -21.338 -17.480 23.208 1.00 55.31 321 ASN A CA 1
ATOM 2578 C C . ASN A 1 321 ? -22.585 -16.633 23.536 1.00 55.31 321 ASN A C 1
ATOM 2580 O O . ASN A 1 321 ? -22.444 -15.492 23.990 1.00 55.31 321 ASN A O 1
ATOM 2584 N N . ALA A 1 322 ? -23.793 -17.147 23.287 1.00 51.94 322 ALA A N 1
ATOM 2585 C CA . ALA A 1 322 ? -25.042 -16.437 23.534 1.00 51.94 322 ALA A CA 1
ATOM 2586 C C . ALA A 1 322 ? -25.325 -16.297 25.041 1.00 51.94 322 ALA A C 1
ATOM 2588 O O . ALA A 1 322 ? -25.891 -17.194 25.660 1.00 51.94 322 ALA A O 1
ATOM 2589 N N . SER A 1 323 ? -24.934 -15.137 25.592 1.00 58.62 323 SER A N 1
ATOM 2590 C CA . SER A 1 323 ? -25.263 -14.585 26.921 1.00 58.62 323 SER A CA 1
ATOM 2591 C C . SER A 1 323 ? -25.000 -15.503 28.140 1.00 58.62 323 SER A C 1
ATOM 2593 O O . SER A 1 323 ? -24.891 -16.719 28.048 1.00 58.62 323 SER A O 1
ATOM 2595 N N . GLN A 1 324 ? -24.830 -14.920 29.334 1.00 64.38 324 GLN A N 1
ATOM 2596 C CA . GLN A 1 324 ? -24.628 -15.695 30.572 1.00 64.38 324 GLN A CA 1
ATOM 2597 C C . GLN A 1 324 ? -25.692 -16.800 30.703 1.00 64.38 324 GLN A C 1
ATOM 2599 O O . GLN A 1 324 ? -26.872 -16.562 30.435 1.00 64.38 324 GLN A O 1
ATOM 2604 N N . THR A 1 325 ? -25.266 -18.017 31.049 1.00 76.44 325 THR A N 1
ATOM 2605 C CA . THR A 1 325 ? -26.175 -19.126 31.366 1.00 76.44 325 THR A CA 1
ATOM 2606 C C . THR A 1 325 ? -26.975 -18.744 32.605 1.00 76.44 325 THR A C 1
ATOM 2608 O O . THR A 1 325 ? -26.373 -18.397 33.622 1.00 76.44 325 THR A O 1
ATOM 2611 N N . ILE A 1 326 ? -28.304 -18.773 32.503 1.00 80.69 326 ILE A N 1
ATOM 2612 C CA . ILE A 1 326 ? -29.193 -18.569 33.650 1.00 80.69 326 ILE A CA 1
ATOM 2613 C C . ILE A 1 326 ? -29.410 -19.931 34.306 1.00 80.69 326 ILE A C 1
ATOM 2615 O O . ILE A 1 326 ? -29.465 -20.952 33.613 1.00 80.69 326 ILE A O 1
ATOM 2619 N N . TYR A 1 327 ? -29.467 -19.928 35.631 1.00 84.62 327 TYR A N 1
ATOM 2620 C CA . TYR A 1 327 ? -29.705 -21.106 36.448 1.00 84.62 327 TYR A CA 1
ATOM 2621 C C . TYR A 1 327 ? -31.039 -20.939 37.153 1.00 84.62 327 TYR A C 1
ATOM 2623 O O . TYR A 1 327 ? -31.323 -19.848 37.647 1.00 84.62 327 TYR A O 1
ATOM 2631 N N . ASP A 1 328 ? -31.818 -22.009 37.175 1.00 85.56 328 ASP A N 1
ATOM 2632 C CA . ASP A 1 328 ? -32.971 -22.121 38.063 1.00 85.56 328 ASP A CA 1
ATOM 2633 C C . ASP A 1 328 ? -32.545 -22.420 39.506 1.00 85.56 328 ASP A C 1
ATOM 2635 O O . ASP A 1 328 ? -31.403 -22.833 39.741 1.00 85.56 328 ASP A O 1
ATOM 2639 N N . ASP A 1 329 ? -33.486 -22.313 40.443 1.00 82.38 329 ASP A N 1
ATOM 2640 C CA . ASP A 1 329 ? -33.295 -22.730 41.841 1.00 82.38 329 ASP A CA 1
ATOM 2641 C C . ASP A 1 329 ? -32.995 -24.240 41.949 1.00 82.38 329 ASP A C 1
ATOM 2643 O O . ASP A 1 329 ? -32.219 -24.672 42.802 1.00 82.38 329 ASP A O 1
ATOM 2647 N N . ASP A 1 330 ? -33.501 -25.031 40.998 1.00 86.38 330 ASP A N 1
ATOM 2648 C CA . ASP A 1 330 ? -33.204 -26.463 40.840 1.00 86.38 330 ASP A CA 1
ATOM 2649 C C . ASP A 1 330 ? -31.835 -26.740 40.177 1.00 86.38 330 ASP A C 1
ATOM 2651 O O . ASP A 1 330 ? -31.446 -27.888 39.951 1.00 86.38 330 ASP A O 1
ATOM 2655 N N . GLY A 1 331 ? -31.083 -25.695 39.817 1.00 85.12 331 GLY A N 1
ATOM 2656 C CA . GLY A 1 331 ? -29.783 -25.800 39.149 1.00 85.12 331 GLY A CA 1
ATOM 2657 C C . GLY A 1 331 ? -29.850 -26.109 37.647 1.00 85.12 331 GLY A C 1
ATOM 2658 O O . GLY A 1 331 ? -28.806 -26.320 37.014 1.00 85.12 331 GLY A O 1
ATOM 2659 N N . THR A 1 332 ? -31.047 -26.113 37.052 1.00 89.31 332 THR A N 1
ATOM 2660 C CA . THR A 1 332 ? -31.257 -26.303 35.608 1.00 89.31 332 THR A CA 1
ATOM 2661 C C . THR A 1 332 ? -30.632 -25.152 34.819 1.00 89.31 332 THR A C 1
ATOM 2663 O O . THR A 1 332 ? -30.798 -23.984 35.163 1.00 89.31 332 THR A O 1
ATOM 2666 N N . LYS A 1 333 ? -29.875 -25.474 33.760 1.00 88.31 333 LYS A N 1
ATOM 2667 C CA . LYS A 1 333 ? -29.134 -24.499 32.942 1.00 88.31 333 LYS A CA 1
ATOM 2668 C C . LYS A 1 333 ? -29.899 -24.133 31.676 1.00 88.31 333 LYS A C 1
ATOM 2670 O O . LYS A 1 333 ? -30.092 -24.997 30.826 1.00 88.31 333 LYS A O 1
ATOM 2675 N N . TYR A 1 334 ? -30.147 -22.842 31.483 1.00 83.62 334 TYR A N 1
ATOM 2676 C CA . TYR A 1 334 ? -30.780 -22.300 30.278 1.00 83.62 334 TYR A CA 1
ATOM 2677 C C . TYR A 1 334 ? -29.752 -21.561 29.421 1.00 83.62 334 TYR A C 1
ATOM 2679 O O . TYR A 1 334 ? -29.108 -20.597 29.865 1.00 83.62 334 TYR A O 1
ATOM 2687 N N . ARG A 1 335 ? -29.535 -22.052 28.196 1.00 79.38 335 ARG A N 1
ATOM 2688 C CA . ARG A 1 335 ? -28.454 -21.591 27.309 1.00 79.38 335 ARG A CA 1
ATOM 2689 C C . ARG A 1 335 ? -28.973 -20.716 26.184 1.00 79.38 335 ARG A C 1
ATOM 2691 O O 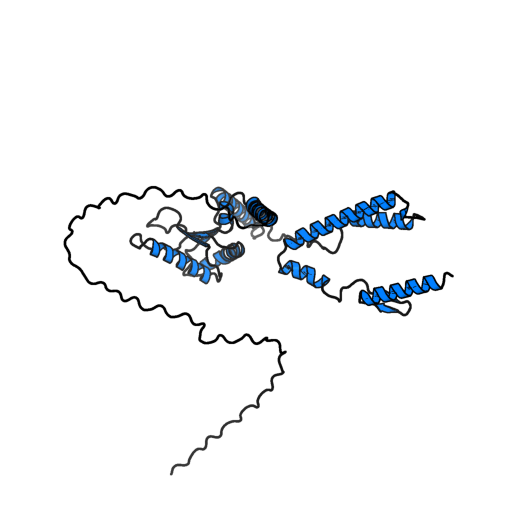. ARG A 1 335 ? -28.330 -19.712 25.882 1.00 79.38 335 ARG A O 1
ATOM 2698 N N . THR A 1 336 ? -30.108 -21.066 25.591 1.00 80.88 336 THR A N 1
ATOM 2699 C CA . THR A 1 336 ? -30.663 -20.309 24.463 1.00 80.88 336 THR A CA 1
ATOM 2700 C C . THR A 1 336 ? -31.436 -19.085 24.956 1.00 80.88 336 THR A C 1
ATOM 2702 O O . THR A 1 336 ? -31.928 -19.056 26.082 1.00 80.88 336 THR A O 1
ATOM 2705 N N . GLU A 1 337 ? -31.524 -18.027 24.144 1.00 77.56 337 GLU A N 1
ATOM 2706 C CA . GLU A 1 337 ? -32.300 -16.833 24.525 1.00 77.56 337 GLU A CA 1
ATOM 2707 C C . GLU A 1 337 ? -33.796 -17.137 24.658 1.00 77.56 337 GLU A C 1
ATOM 2709 O O . GLU A 1 337 ? -34.463 -16.541 25.500 1.00 77.56 337 GLU A O 1
ATOM 2714 N N . GLN A 1 338 ? -34.295 -18.104 23.885 1.00 82.94 338 GLN A N 1
ATOM 2715 C CA . GLN A 1 338 ? -35.674 -18.565 23.967 1.00 82.94 338 GLN A CA 1
ATOM 2716 C C . GLN A 1 338 ? -35.963 -19.265 25.302 1.00 82.94 338 GLN A C 1
ATOM 2718 O O . GLN A 1 338 ? -36.887 -18.855 25.998 1.00 82.94 338 GLN A O 1
ATOM 2723 N N . GLU A 1 339 ? -35.132 -20.233 25.708 1.00 86.44 339 GLU A N 1
ATOM 2724 C CA . GLU A 1 339 ? -35.254 -20.896 27.018 1.00 86.44 339 GLU A CA 1
ATOM 2725 C C . GLU A 1 339 ? -35.238 -19.874 28.162 1.00 86.44 339 GLU A C 1
ATOM 2727 O O . GLU A 1 339 ? -36.062 -19.922 29.071 1.00 86.44 339 GLU A O 1
ATOM 2732 N N . LYS A 1 340 ? -34.317 -18.903 28.101 1.00 86.56 340 LYS A N 1
ATOM 2733 C CA . LYS A 1 340 ? -34.210 -17.841 29.112 1.00 86.56 340 LYS A CA 1
ATOM 2734 C C . LYS A 1 340 ? -35.482 -16.991 29.174 1.00 86.56 340 LYS A C 1
ATOM 2736 O O . LYS A 1 340 ? -35.934 -16.661 30.267 1.00 86.56 340 LYS A O 1
ATOM 2741 N N . ALA A 1 341 ? -36.043 -16.622 28.023 1.00 85.50 341 ALA A N 1
ATOM 2742 C CA . ALA A 1 341 ? -37.266 -15.827 27.953 1.00 85.50 341 ALA A CA 1
ATOM 2743 C C . ALA A 1 341 ? -38.475 -16.582 28.525 1.00 85.50 341 ALA A C 1
ATOM 2745 O O . ALA A 1 341 ? -39.241 -16.000 29.291 1.00 85.50 341 ALA A O 1
ATOM 2746 N N . GLU A 1 342 ? -38.618 -17.867 28.198 1.00 92.00 342 GLU A N 1
ATOM 2747 C CA . GLU A 1 342 ? -39.704 -18.719 28.694 1.00 92.00 342 GLU A CA 1
ATOM 2748 C C . GLU A 1 342 ? -39.634 -18.883 30.219 1.00 92.00 342 GLU A C 1
ATOM 2750 O O . GLU A 1 342 ? -40.627 -18.665 30.913 1.00 92.00 342 GLU A O 1
ATOM 2755 N N . VAL A 1 343 ? -38.450 -19.168 30.764 1.00 92.31 343 VAL A N 1
ATOM 2756 C CA . VAL A 1 343 ? -38.248 -19.334 32.214 1.00 92.31 343 VAL A CA 1
ATOM 2757 C C . VAL A 1 343 ? -38.514 -18.038 32.971 1.00 92.31 343 VAL A C 1
ATOM 2759 O O . VAL A 1 343 ? -39.227 -18.042 33.972 1.00 92.31 343 VAL A O 1
ATOM 2762 N N . LEU A 1 344 ? -38.001 -16.908 32.478 1.00 88.69 344 LEU A N 1
ATOM 2763 C CA . LEU A 1 344 ? -38.276 -15.608 33.089 1.00 88.69 344 LEU A CA 1
ATOM 2764 C C . LEU A 1 344 ? -39.770 -15.273 33.037 1.00 88.69 344 LEU A C 1
ATOM 2766 O O . LEU A 1 344 ? -40.313 -14.778 34.021 1.00 88.69 344 LEU A O 1
ATOM 2770 N N . ALA A 1 345 ? -40.451 -15.569 31.927 1.00 90.38 345 ALA A N 1
ATOM 2771 C CA . ALA A 1 345 ? -41.893 -15.374 31.816 1.00 90.38 345 ALA A CA 1
ATOM 2772 C C . ALA A 1 345 ? -42.663 -16.228 32.836 1.00 90.38 345 ALA A C 1
ATOM 2774 O O . ALA A 1 345 ? -43.579 -15.720 33.486 1.00 90.38 345 ALA A O 1
ATOM 2775 N N . HIS A 1 346 ? -42.265 -17.489 33.030 1.00 88.56 346 HIS A N 1
ATOM 2776 C CA . HIS A 1 346 ? -42.838 -18.363 34.054 1.00 88.56 346 HIS A CA 1
ATOM 2777 C C . HIS A 1 346 ? -42.598 -17.841 35.475 1.00 88.56 346 HIS A C 1
ATOM 2779 O O . HIS A 1 346 ? -43.538 -17.805 36.271 1.00 88.56 346 HIS A O 1
ATOM 2785 N N . TYR A 1 347 ? -41.381 -17.385 35.774 1.00 88.75 347 TYR A N 1
ATOM 2786 C CA . TYR A 1 347 ? -41.028 -16.804 37.069 1.00 88.75 347 TYR A CA 1
ATOM 2787 C C . TYR A 1 347 ? -41.824 -15.527 37.368 1.00 88.75 347 TYR A C 1
ATOM 2789 O O . TYR A 1 347 ? -42.383 -15.369 38.450 1.00 88.75 347 TYR A O 1
ATOM 2797 N N . PHE A 1 348 ? -41.963 -14.621 36.397 1.00 87.94 348 PHE A N 1
ATOM 2798 C CA . PHE A 1 348 ? -42.810 -13.443 36.588 1.00 87.94 348 PHE A CA 1
ATOM 2799 C C . PHE A 1 348 ? -44.274 -13.837 36.801 1.00 87.94 348 PHE A C 1
ATOM 2801 O O . PHE A 1 348 ? -44.918 -13.329 37.718 1.00 87.94 348 PHE A O 1
ATOM 2808 N N . ALA A 1 349 ? -44.796 -14.775 36.007 1.00 87.88 349 ALA A N 1
ATOM 2809 C CA . ALA A 1 349 ? -46.170 -15.244 36.148 1.00 87.88 349 ALA A CA 1
ATOM 2810 C C . ALA A 1 349 ? -46.452 -15.883 37.521 1.00 87.88 349 ALA A C 1
ATOM 2812 O O . ALA A 1 349 ? -47.573 -15.755 38.013 1.00 87.88 349 ALA A O 1
ATOM 2813 N N . SER A 1 350 ? -45.475 -16.551 38.148 1.00 88.69 350 SER A N 1
ATOM 2814 C CA . SER A 1 350 ? -45.648 -17.135 39.485 1.00 88.69 350 SER A CA 1
ATOM 2815 C C . SER A 1 350 ? -45.734 -16.061 40.573 1.00 88.69 350 SER A C 1
ATOM 2817 O O . SER A 1 350 ? -46.665 -16.106 41.375 1.00 88.69 350 SER A O 1
ATOM 2819 N N . ILE A 1 351 ? -44.862 -15.046 40.537 1.00 86.75 351 ILE A N 1
ATOM 2820 C CA . ILE A 1 351 ? -44.871 -13.924 41.493 1.00 86.75 351 ILE A CA 1
ATOM 2821 C C . ILE A 1 351 ? -46.221 -13.202 41.487 1.00 86.75 351 ILE A C 1
ATOM 2823 O O . ILE A 1 351 ? -46.781 -12.915 42.547 1.00 86.75 351 ILE A O 1
ATOM 2827 N N . PHE A 1 352 ? -46.776 -12.938 40.300 1.00 81.75 352 PHE A N 1
ATOM 2828 C CA . PHE A 1 352 ? -48.063 -12.248 40.180 1.00 81.75 352 PHE A CA 1
ATOM 2829 C C . PHE A 1 352 ? -49.257 -13.090 40.644 1.00 81.75 352 PHE A C 1
ATOM 2831 O O . PHE A 1 352 ? -50.288 -12.522 40.991 1.00 81.75 352 PHE A O 1
ATOM 2838 N N . ARG A 1 353 ? -49.138 -14.424 40.690 1.00 80.81 353 ARG A N 1
ATOM 2839 C CA . ARG A 1 353 ? -50.190 -15.302 41.233 1.00 80.81 353 ARG A CA 1
ATOM 2840 C C . ARG A 1 353 ? -50.180 -15.376 42.756 1.00 80.81 353 ARG A C 1
ATOM 2842 O O . ARG A 1 353 ? -51.224 -15.622 43.340 1.00 80.81 353 ARG A O 1
ATOM 2849 N N . THR A 1 354 ? -49.028 -15.178 43.390 1.00 73.69 354 THR A N 1
ATOM 2850 C CA . THR A 1 354 ? -48.874 -15.234 44.855 1.00 73.69 354 THR A CA 1
ATOM 2851 C C . THR A 1 354 ? -49.121 -13.896 45.562 1.00 73.69 354 THR A C 1
ATOM 2853 O O . THR A 1 354 ? -49.082 -13.845 46.785 1.00 73.69 354 THR A O 1
ATOM 2856 N N . GLY A 1 355 ? -49.325 -12.811 44.807 1.00 56.75 355 GLY A N 1
ATOM 2857 C CA . GLY A 1 355 ? -49.536 -11.452 45.326 1.00 56.75 355 GLY A CA 1
ATOM 2858 C C . GLY A 1 355 ? -50.999 -11.002 45.453 1.00 56.75 355 GLY A C 1
ATOM 2859 O O . GLY A 1 355 ? -51.229 -9.813 45.671 1.00 56.75 355 GLY A O 1
ATOM 2860 N N . GLN A 1 356 ? -51.966 -11.909 45.284 1.00 46.69 356 GLN A N 1
ATOM 2861 C CA . GLN A 1 356 ? -53.379 -11.736 45.660 1.00 46.69 356 GLN A CA 1
ATOM 2862 C C . GLN A 1 356 ? -53.674 -12.610 46.872 1.00 46.69 356 GLN A C 1
ATOM 2864 O O . GLN A 1 356 ? -54.470 -12.156 47.723 1.00 46.69 356 GLN A O 1
#

Secondary structure (DSSP, 8-state):
-----------PPPP--PPPPP-----PPPPPTT-SPPPPPP-------------------PPPPP----PPPP-------HHHHHHHHHHHHHHHHHSSSHHHHHHTTEEEEE------TTS-HHHHHHHHHHHHHHHHHHTT-----SEEEEES---SSSPPEEEEE-S-HHHHHHHHHHGGGGGGSTTTTT-EEEE---HHHHHHHHHHHHHHHHHHHHTTS--EEEETTEEEETT---------TTS--HHHHHHHHHHHHHHHH-SSGGG-HHHHHHHHHHHHHHHHHHHHHHHHHTTS-HHHHHHHHTTTS-GGGSSPPEE-TT--EE-SHHHHHHHHHHHHHHHHHHT-

Radius of gyration: 37.7 Å; chains: 1; bounding box: 83×103×111 Å